Protein AF-A0A833E3A5-F1 (afdb_monomer)

Structure (mmCIF, N/CA/C/O backbone):
data_AF-A0A833E3A5-F1
#
_entry.id   AF-A0A833E3A5-F1
#
loop_
_atom_site.group_PDB
_atom_site.id
_atom_site.type_symbol
_atom_site.label_atom_id
_atom_site.label_alt_id
_atom_site.label_comp_id
_atom_site.label_asym_id
_atom_site.label_entity_id
_atom_site.label_seq_id
_atom_site.pdbx_PDB_ins_code
_atom_site.Cartn_x
_atom_site.Cartn_y
_atom_site.Cartn_z
_atom_site.occupancy
_atom_site.B_iso_or_equiv
_atom_site.auth_seq_id
_atom_site.auth_comp_id
_atom_site.auth_asym_id
_atom_site.auth_atom_id
_atom_site.pdbx_PDB_model_num
ATOM 1 N N . MET A 1 1 ? 31.223 6.417 -28.539 1.00 69.94 1 MET A N 1
ATOM 2 C CA . MET A 1 1 ? 31.361 5.631 -27.290 1.00 69.94 1 MET A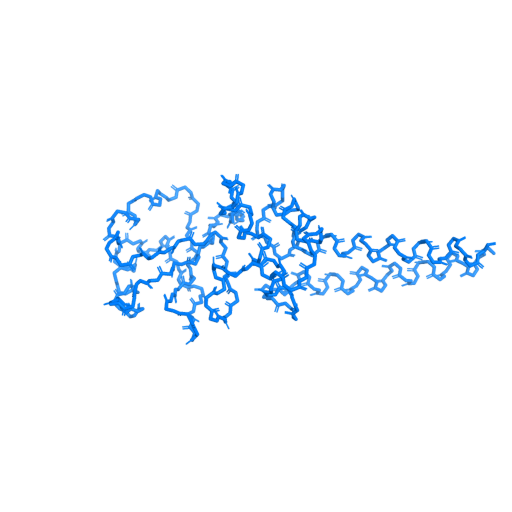 CA 1
ATOM 3 C C . MET A 1 1 ? 31.395 6.506 -26.028 1.00 69.94 1 MET A C 1
ATOM 5 O O . MET A 1 1 ? 30.521 6.339 -25.195 1.00 69.94 1 MET A O 1
ATOM 9 N N . ILE A 1 2 ? 32.306 7.483 -25.889 1.00 80.94 2 ILE A N 1
ATOM 10 C CA . ILE A 1 2 ? 32.413 8.327 -24.669 1.00 80.94 2 ILE A CA 1
ATOM 11 C C . ILE A 1 2 ? 31.145 9.159 -24.380 1.00 80.94 2 ILE A C 1
ATOM 13 O O . ILE A 1 2 ? 30.677 9.190 -23.246 1.00 80.94 2 ILE A O 1
ATOM 17 N N . ILE A 1 3 ? 30.547 9.778 -25.405 1.00 79.62 3 ILE A N 1
ATOM 18 C CA . ILE A 1 3 ? 29.312 10.579 -25.262 1.00 79.62 3 ILE A CA 1
ATOM 19 C C . ILE A 1 3 ? 28.141 9.722 -24.752 1.00 79.62 3 ILE A C 1
ATOM 21 O O . ILE A 1 3 ? 27.353 10.177 -23.931 1.00 79.62 3 ILE A O 1
ATOM 25 N N . VAL A 1 4 ? 28.076 8.457 -25.178 1.00 74.69 4 VAL A N 1
ATOM 26 C CA . V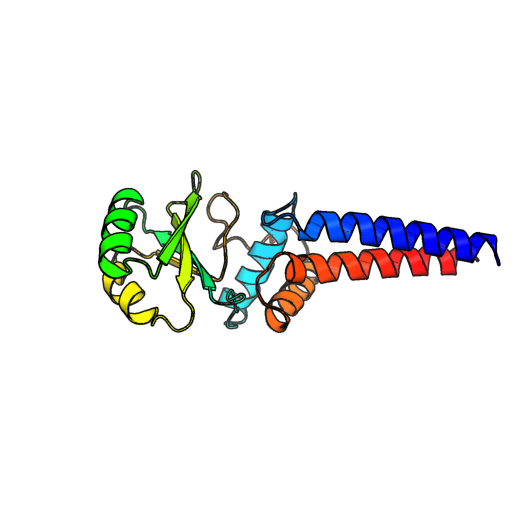AL A 1 4 ? 27.040 7.494 -24.768 1.00 74.69 4 VAL A CA 1
ATOM 27 C C . VAL A 1 4 ? 27.143 7.181 -23.285 1.00 74.69 4 VAL A C 1
ATOM 29 O O . VAL A 1 4 ? 26.154 7.208 -22.561 1.00 74.69 4 VAL A O 1
ATOM 32 N N . VAL A 1 5 ? 28.366 6.912 -22.827 1.00 78.25 5 VAL A N 1
ATOM 33 C CA . VAL A 1 5 ? 28.644 6.603 -21.424 1.00 78.25 5 VAL A CA 1
ATOM 34 C C . VAL A 1 5 ? 28.315 7.806 -20.541 1.00 78.25 5 VAL A C 1
ATOM 36 O O . VAL A 1 5 ? 27.671 7.645 -19.509 1.00 78.25 5 VAL A O 1
ATOM 39 N N . LEU A 1 6 ? 28.669 9.021 -20.969 1.00 82.00 6 LEU A N 1
ATOM 40 C CA . LEU A 1 6 ? 28.296 10.246 -20.257 1.00 82.00 6 LEU A CA 1
ATOM 41 C C . LEU A 1 6 ? 26.774 10.439 -20.195 1.00 82.00 6 LEU A C 1
ATOM 43 O O . LEU A 1 6 ? 26.248 10.731 -19.122 1.00 82.00 6 LEU A O 1
ATOM 47 N N . ALA A 1 7 ? 26.059 10.221 -21.301 1.00 80.06 7 ALA A N 1
ATOM 48 C CA . ALA A 1 7 ? 24.599 10.300 -21.328 1.00 80.06 7 ALA A CA 1
ATOM 49 C C . ALA A 1 7 ? 23.945 9.261 -20.395 1.00 80.06 7 ALA A C 1
ATOM 51 O O . ALA A 1 7 ? 23.034 9.609 -19.643 1.00 80.06 7 ALA A O 1
ATOM 52 N N . MET A 1 8 ? 24.457 8.023 -20.366 1.00 77.25 8 MET A N 1
ATOM 53 C CA . MET A 1 8 ? 24.004 6.974 -19.440 1.00 77.25 8 MET A CA 1
ATOM 54 C C . MET A 1 8 ? 24.188 7.379 -17.978 1.00 77.25 8 MET A C 1
ATOM 56 O O . MET A 1 8 ? 23.266 7.231 -17.179 1.00 77.25 8 MET A O 1
ATOM 60 N N . LEU A 1 9 ? 25.356 7.917 -17.623 1.00 80.94 9 LEU A N 1
ATOM 61 C CA . LEU A 1 9 ? 25.646 8.333 -16.251 1.00 80.94 9 LEU A CA 1
ATOM 62 C C . LEU A 1 9 ? 24.754 9.497 -15.804 1.00 80.94 9 LEU A C 1
ATOM 64 O O . LEU A 1 9 ? 24.267 9.499 -14.672 1.00 80.94 9 LEU A O 1
ATOM 68 N N . VAL A 1 10 ? 24.497 10.467 -16.686 1.00 85.38 10 VAL A N 1
ATOM 69 C CA . VAL A 1 10 ? 23.594 11.591 -16.394 1.00 85.38 10 VAL A CA 1
ATOM 70 C C . VAL A 1 10 ? 22.158 11.101 -16.207 1.00 85.38 10 VAL A C 1
ATOM 72 O O . VAL A 1 10 ? 21.509 11.478 -15.231 1.00 85.38 10 VAL A O 1
ATOM 75 N N . LEU A 1 11 ? 21.671 10.228 -17.091 1.00 83.19 11 LEU A N 1
ATOM 76 C CA . LEU A 1 11 ? 20.316 9.686 -17.010 1.00 83.19 11 LEU A CA 1
ATOM 77 C C . LEU A 1 11 ? 20.120 8.814 -15.764 1.00 83.19 11 LEU A C 1
ATOM 79 O O . LEU A 1 11 ? 19.150 9.003 -15.032 1.00 83.19 11 LEU A O 1
ATOM 83 N N . ALA A 1 12 ? 21.076 7.932 -15.460 1.00 80.06 12 ALA A N 1
ATOM 84 C CA . ALA A 1 12 ? 21.066 7.135 -14.236 1.00 80.06 12 ALA A CA 1
ATOM 85 C C . ALA A 1 12 ? 21.049 8.025 -12.984 1.00 80.06 12 ALA A C 1
ATOM 87 O O . ALA A 1 12 ? 20.283 7.769 -12.056 1.00 80.06 12 ALA A O 1
ATOM 88 N N . LYS A 1 13 ? 21.830 9.115 -12.976 1.00 84.81 13 LYS A N 1
ATOM 89 C CA . LYS A 1 13 ? 21.837 10.090 -11.878 1.00 84.81 13 LYS A CA 1
ATOM 90 C C . LYS A 1 13 ? 20.486 10.792 -11.719 1.00 84.81 13 LYS A C 1
ATOM 92 O O . LYS A 1 13 ? 20.043 10.968 -10.588 1.00 84.81 13 LYS A O 1
ATOM 97 N N . LEU A 1 14 ? 19.830 11.184 -12.812 1.00 85.69 14 LEU A N 1
ATOM 98 C CA . LEU A 1 14 ? 18.509 11.826 -12.769 1.00 85.69 14 LEU A CA 1
ATOM 99 C C . LEU A 1 14 ? 17.428 10.874 -12.247 1.00 85.69 14 LEU A C 1
ATOM 101 O O . LEU A 1 14 ? 16.646 11.264 -11.381 1.00 85.69 14 LEU A O 1
ATOM 105 N N . ILE A 1 15 ? 17.422 9.625 -12.724 1.00 84.06 15 ILE A N 1
ATOM 106 C CA . ILE A 1 15 ? 16.487 8.591 -12.261 1.00 84.06 15 ILE A CA 1
ATOM 107 C C . ILE A 1 15 ? 16.705 8.311 -10.772 1.00 84.06 15 ILE A C 1
ATOM 109 O O . ILE A 1 15 ? 15.752 8.342 -9.995 1.00 84.06 15 ILE A O 1
ATOM 113 N N . LEU A 1 16 ? 17.959 8.111 -10.355 1.00 81.62 16 LEU A N 1
ATOM 114 C CA . LEU A 1 16 ? 18.296 7.881 -8.952 1.00 81.62 16 LEU A CA 1
ATOM 115 C C . LEU A 1 16 ? 17.899 9.074 -8.076 1.00 81.62 16 LEU A C 1
ATOM 117 O O . LEU A 1 16 ? 17.321 8.881 -7.014 1.00 81.62 16 LEU A O 1
ATOM 121 N N . TYR A 1 17 ? 18.161 10.304 -8.520 1.00 86.56 17 TYR A N 1
ATOM 122 C CA . TYR A 1 17 ? 17.777 11.509 -7.786 1.00 86.56 17 TYR A CA 1
ATOM 123 C C . TYR A 1 17 ? 16.256 11.617 -7.608 1.00 86.56 17 TYR A C 1
ATOM 125 O O . TYR A 1 17 ? 15.780 11.842 -6.494 1.00 86.56 17 TYR A O 1
ATOM 133 N N . GLY A 1 18 ? 15.491 11.416 -8.686 1.00 83.88 18 GLY A N 1
ATOM 134 C CA . GLY A 1 18 ? 14.029 11.412 -8.632 1.00 83.88 18 GLY A CA 1
ATOM 135 C C . GLY A 1 18 ? 13.495 10.330 -7.695 1.00 83.88 18 GLY A C 1
ATOM 136 O O . GLY A 1 18 ? 12.600 10.594 -6.896 1.00 83.88 18 GLY A O 1
ATOM 137 N N . PHE A 1 19 ? 14.100 9.144 -7.729 1.00 82.38 19 PHE A N 1
ATOM 138 C CA . PHE A 1 19 ? 13.729 8.031 -6.864 1.00 82.38 19 PHE A CA 1
ATOM 139 C C . PHE A 1 19 ? 14.041 8.286 -5.391 1.00 82.38 19 PHE A C 1
ATOM 141 O O . PHE A 1 19 ? 13.169 8.098 -4.549 1.00 82.38 19 PHE A O 1
ATOM 148 N N . LEU A 1 20 ? 15.244 8.771 -5.072 1.00 85.00 20 LEU A N 1
ATOM 149 C CA . LEU A 1 20 ? 15.616 9.126 -3.701 1.00 85.00 20 LEU A CA 1
ATOM 150 C C . LEU A 1 20 ? 14.660 10.175 -3.132 1.00 85.00 20 LEU A C 1
ATOM 152 O O . LEU A 1 20 ? 14.218 10.046 -1.996 1.00 85.00 20 LEU A O 1
ATOM 156 N N . LYS A 1 21 ? 14.268 11.165 -3.942 1.00 85.31 21 LYS A N 1
ATOM 157 C CA . LYS A 1 21 ? 13.254 12.146 -3.549 1.00 85.31 21 LYS A CA 1
ATOM 158 C C . LYS A 1 21 ? 11.881 11.503 -3.350 1.00 85.31 21 LYS A C 1
ATOM 160 O O . LYS A 1 21 ? 11.204 11.815 -2.376 1.00 85.31 21 LYS A O 1
ATOM 165 N N . ALA A 1 22 ? 11.474 10.597 -4.237 1.00 81.62 22 ALA A N 1
ATOM 166 C CA . ALA A 1 22 ? 10.197 9.907 -4.117 1.00 81.62 22 ALA A CA 1
ATOM 167 C C . ALA A 1 22 ? 10.138 9.057 -2.843 1.00 81.62 22 ALA A C 1
ATOM 169 O O . ALA A 1 22 ? 9.151 9.140 -2.131 1.00 81.62 22 ALA A O 1
ATOM 170 N N . ILE A 1 23 ? 11.182 8.297 -2.492 1.00 81.62 23 ILE A N 1
ATOM 171 C CA . ILE A 1 23 ? 11.190 7.449 -1.283 1.00 81.62 23 ILE A CA 1
ATOM 172 C C . ILE A 1 23 ? 10.977 8.258 -0.001 1.00 81.62 23 ILE A C 1
ATOM 174 O O . ILE A 1 23 ? 10.339 7.756 0.912 1.00 81.62 23 ILE A O 1
ATOM 178 N N . THR A 1 24 ? 11.460 9.502 0.064 1.00 83.38 24 THR A N 1
ATOM 179 C CA . THR A 1 24 ? 11.264 10.357 1.252 1.00 83.38 24 THR A CA 1
ATOM 180 C C . THR A 1 24 ? 9.818 10.815 1.464 1.00 83.38 24 THR A C 1
ATOM 182 O O . THR A 1 24 ? 9.521 11.449 2.472 1.00 83.38 24 THR A O 1
ATOM 185 N N . ILE A 1 25 ? 8.922 10.534 0.515 1.00 84.12 25 ILE A N 1
ATOM 186 C CA . ILE A 1 25 ? 7.508 10.887 0.597 1.00 84.12 25 ILE A CA 1
ATOM 187 C C . ILE A 1 25 ? 6.729 9.668 1.095 1.00 84.12 25 ILE A C 1
ATOM 189 O O . ILE A 1 25 ? 6.460 8.734 0.330 1.00 84.12 25 ILE A O 1
ATOM 193 N N . ASP A 1 26 ? 6.318 9.733 2.360 1.00 80.19 26 ASP A N 1
ATOM 194 C CA . ASP A 1 26 ? 5.474 8.741 3.043 1.00 80.19 26 ASP A CA 1
ATOM 195 C C . ASP A 1 26 ? 3.972 8.933 2.744 1.00 80.19 26 ASP A C 1
ATOM 197 O O . ASP A 1 26 ? 3.109 8.775 3.607 1.00 80.19 26 ASP A O 1
ATOM 201 N N . ASP A 1 27 ? 3.649 9.297 1.504 1.00 85.69 27 ASP A N 1
ATOM 202 C CA . ASP A 1 27 ? 2.279 9.406 1.001 1.00 85.69 27 ASP A CA 1
ATOM 203 C C . ASP A 1 27 ? 2.215 8.947 -0.461 1.00 85.69 27 ASP A C 1
ATOM 205 O O . ASP A 1 27 ? 3.242 8.749 -1.118 1.00 85.69 27 ASP A O 1
ATOM 209 N N . TYR A 1 28 ? 1.000 8.763 -0.965 1.00 89.12 28 TYR A N 1
ATOM 210 C CA . TYR A 1 28 ? 0.738 8.361 -2.340 1.00 89.12 28 TYR A CA 1
ATOM 211 C C . TYR A 1 28 ? 0.973 9.518 -3.313 1.00 89.12 28 TYR A C 1
ATOM 213 O O . TYR A 1 28 ? 0.481 10.628 -3.112 1.00 89.12 28 TYR A O 1
ATOM 221 N N . ILE A 1 29 ? 1.670 9.242 -4.414 1.00 88.75 29 ILE A N 1
ATOM 222 C CA . ILE A 1 29 ? 1.932 10.212 -5.479 1.00 88.75 29 ILE A CA 1
ATOM 223 C C . ILE A 1 29 ? 1.114 9.838 -6.717 1.00 88.75 29 ILE A C 1
ATOM 225 O O . ILE A 1 29 ? 1.317 8.779 -7.307 1.00 88.75 29 ILE A O 1
ATOM 229 N N . SER A 1 30 ? 0.229 10.737 -7.161 1.00 87.81 30 SER A N 1
ATOM 230 C CA . SER A 1 30 ? -0.565 10.550 -8.387 1.00 87.81 30 SER A CA 1
ATOM 231 C C . SER A 1 30 ? -1.330 9.209 -8.373 1.00 87.81 30 SER A C 1
ATOM 233 O O . SER A 1 30 ? -1.995 8.883 -7.388 1.00 87.81 30 SER A O 1
ATOM 235 N N . ASP A 1 31 ? -1.206 8.402 -9.427 1.00 89.00 31 ASP A N 1
ATOM 236 C CA . ASP A 1 31 ? -1.887 7.116 -9.600 1.00 89.00 31 ASP A CA 1
ATOM 237 C C . ASP A 1 31 ? -1.409 5.995 -8.665 1.00 89.00 31 ASP A C 1
ATOM 239 O O . ASP A 1 31 ? -2.005 4.912 -8.647 1.00 89.00 31 ASP A O 1
ATOM 243 N N . GLU A 1 32 ? -0.384 6.227 -7.836 1.00 93.12 32 GLU A N 1
ATOM 244 C CA . GLU A 1 32 ? 0.004 5.273 -6.790 1.00 93.12 32 GLU A CA 1
ATOM 245 C C . GLU A 1 32 ? -1.186 4.937 -5.884 1.00 93.12 32 GLU A C 1
ATOM 247 O O . GLU A 1 32 ? -1.358 3.778 -5.503 1.00 93.12 32 GLU A O 1
ATOM 252 N N . CYS A 1 33 ? -2.050 5.919 -5.592 1.00 93.38 33 CYS A N 1
ATOM 253 C CA . CYS A 1 33 ? -3.230 5.717 -4.750 1.00 93.38 33 CYS A CA 1
ATOM 254 C C . CYS A 1 33 ? -4.205 4.669 -5.310 1.00 93.38 33 CYS A C 1
ATOM 256 O O . CYS A 1 33 ? -4.911 4.025 -4.536 1.00 93.38 33 CYS A O 1
ATOM 258 N N . TRP A 1 34 ? -4.202 4.440 -6.624 1.00 95.19 34 TRP A N 1
ATOM 259 C CA . TRP A 1 34 ? -5.075 3.484 -7.305 1.00 95.19 34 TRP A CA 1
ATOM 260 C C . TRP A 1 34 ? -4.372 2.157 -7.586 1.00 95.19 34 TRP A C 1
ATOM 262 O O . TRP A 1 34 ? -4.947 1.088 -7.381 1.00 95.19 34 TRP A O 1
ATOM 272 N N . TYR A 1 35 ? -3.124 2.202 -8.058 1.00 96.62 35 TYR A N 1
ATOM 273 C CA . TYR A 1 35 ? -2.383 0.996 -8.434 1.00 96.62 35 TYR A CA 1
ATOM 274 C C . TYR A 1 35 ? -1.912 0.202 -7.219 1.00 96.62 35 TYR A C 1
ATOM 276 O O . TYR A 1 35 ? -2.055 -1.020 -7.202 1.00 96.62 35 TYR A O 1
ATOM 284 N N . VAL A 1 36 ? -1.387 0.863 -6.186 1.00 96.31 36 VAL A N 1
ATOM 285 C CA . VAL A 1 36 ? -0.876 0.188 -4.981 1.00 96.31 36 VAL A CA 1
ATOM 286 C C . VAL A 1 36 ? -2.017 -0.443 -4.191 1.00 96.31 36 VAL A C 1
ATOM 288 O O . VAL A 1 36 ? -1.933 -1.604 -3.779 1.00 96.31 36 VAL A O 1
ATOM 291 N N . THR A 1 37 ? -3.109 0.300 -4.013 1.00 96.25 37 THR A N 1
ATOM 292 C CA . THR A 1 37 ? -4.288 -0.177 -3.284 1.00 96.25 37 THR A CA 1
ATOM 293 C C . THR A 1 37 ? -4.942 -1.343 -4.006 1.00 96.25 37 THR A C 1
ATOM 295 O O . THR A 1 37 ? -5.151 -2.387 -3.392 1.00 96.25 37 THR A O 1
ATOM 298 N N . SER A 1 38 ? -5.145 -1.234 -5.323 1.00 97.31 38 SER A N 1
ATOM 299 C CA . SER A 1 38 ? -5.642 -2.341 -6.142 1.00 97.31 38 SER A CA 1
ATOM 300 C C . SER A 1 38 ? -4.731 -3.570 -6.059 1.00 97.31 38 SER A C 1
ATOM 302 O O . SER A 1 38 ? -5.214 -4.673 -5.811 1.00 97.31 38 SER A O 1
ATOM 304 N N . SER A 1 39 ? -3.410 -3.396 -6.170 1.00 97.81 39 SER A N 1
ATOM 305 C CA . SER A 1 39 ? -2.448 -4.505 -6.062 1.00 97.81 39 SER A CA 1
ATOM 306 C C . SER A 1 39 ? -2.567 -5.224 -4.716 1.00 97.81 39 SER A C 1
ATOM 308 O O . SER A 1 39 ? -2.635 -6.451 -4.657 1.00 97.81 39 SER A O 1
ATOM 310 N N . THR A 1 40 ? -2.676 -4.462 -3.627 1.00 97.12 40 THR A N 1
ATOM 311 C CA . THR A 1 40 ? -2.842 -5.010 -2.275 1.00 97.12 40 THR A CA 1
ATOM 312 C C . THR A 1 40 ? -4.210 -5.676 -2.085 1.00 97.12 40 THR A C 1
ATOM 314 O O . THR A 1 40 ? -4.323 -6.690 -1.390 1.00 97.12 40 THR A O 1
ATOM 317 N N . ASN A 1 41 ? -5.259 -5.130 -2.703 1.00 97.25 41 ASN A N 1
ATOM 318 C CA . ASN A 1 41 ? -6.602 -5.702 -2.684 1.00 97.25 41 ASN A CA 1
ATOM 319 C C . ASN A 1 41 ? -6.647 -7.025 -3.454 1.00 97.25 41 ASN A C 1
ATOM 321 O O . ASN A 1 41 ? -7.230 -7.989 -2.966 1.00 97.25 41 ASN A O 1
ATOM 325 N N . ILE A 1 42 ? -5.974 -7.121 -4.601 1.00 97.75 42 ILE A N 1
ATOM 326 C CA . ILE A 1 42 ? -5.816 -8.378 -5.340 1.00 97.75 42 ILE A CA 1
ATOM 327 C C . ILE A 1 42 ? -5.136 -9.428 -4.454 1.00 97.75 42 ILE A C 1
ATOM 329 O O . ILE A 1 42 ? -5.676 -10.520 -4.282 1.00 97.75 42 ILE A O 1
ATOM 333 N N . LEU A 1 43 ? -4.002 -9.092 -3.829 1.00 97.62 43 LEU A N 1
ATOM 334 C CA . LEU A 1 43 ? -3.290 -10.018 -2.941 1.00 97.62 43 LEU A CA 1
ATOM 335 C C . LEU A 1 43 ? -4.189 -10.557 -1.825 1.00 97.62 43 LEU A C 1
ATOM 337 O O . LEU A 1 43 ? -4.268 -11.766 -1.634 1.00 97.62 43 LEU A O 1
ATOM 341 N N . ARG A 1 44 ? -4.901 -9.682 -1.110 1.00 96.25 44 ARG A N 1
ATOM 342 C CA . ARG A 1 44 ? -5.687 -10.092 0.064 1.00 96.25 44 ARG A CA 1
ATOM 343 C C . ARG A 1 44 ? -7.030 -10.755 -0.285 1.00 96.25 44 ARG A C 1
ATOM 345 O O . ARG A 1 44 ? -7.455 -11.668 0.413 1.00 96.25 44 ARG A O 1
ATOM 352 N N . ARG A 1 45 ? -7.747 -10.254 -1.304 1.00 95.94 45 ARG A N 1
ATOM 353 C CA . ARG A 1 45 ? -9.151 -10.625 -1.583 1.00 95.94 45 ARG A CA 1
ATOM 354 C C . ARG A 1 45 ? -9.237 -11.720 -2.636 1.00 95.94 45 ARG A C 1
ATOM 356 O O . ARG A 1 45 ? -10.172 -12.504 -2.577 1.00 95.94 45 ARG A O 1
ATOM 363 N N . VAL A 1 46 ? -8.288 -11.765 -3.574 1.00 96.38 46 VAL A N 1
ATOM 364 C CA . VAL A 1 46 ? -8.257 -12.772 -4.646 1.00 96.38 46 VAL A CA 1
ATOM 365 C C . VAL A 1 46 ? -7.292 -13.897 -4.296 1.00 96.38 46 VAL A C 1
ATOM 367 O O . VAL A 1 46 ? -7.668 -15.060 -4.347 1.00 96.38 46 VAL A O 1
ATOM 370 N N . PHE A 1 47 ? -6.056 -13.562 -3.915 1.00 96.94 47 PHE A N 1
ATOM 371 C CA . PHE A 1 47 ? -5.037 -14.573 -3.606 1.00 96.94 47 PHE A CA 1
ATOM 372 C C . PHE A 1 47 ? -5.001 -14.994 -2.135 1.00 96.94 47 PHE A C 1
ATOM 374 O O . PHE A 1 47 ? -4.258 -15.910 -1.795 1.00 96.94 47 PHE A O 1
ATOM 381 N N . HIS A 1 48 ? -5.776 -14.338 -1.265 1.00 96.12 48 HIS A N 1
ATOM 382 C CA . HIS A 1 48 ? -5.781 -14.581 0.183 1.00 96.12 48 HIS A CA 1
ATOM 383 C C . HIS A 1 48 ? -4.378 -14.556 0.817 1.00 96.12 48 HIS A C 1
ATOM 385 O O . HIS A 1 48 ? -4.114 -15.219 1.818 1.00 96.12 48 HIS A O 1
ATOM 391 N N . ALA A 1 49 ? -3.466 -13.780 0.227 1.00 95.56 49 ALA A N 1
ATOM 392 C CA . ALA A 1 49 ? -2.096 -13.649 0.683 1.00 95.56 49 ALA A CA 1
ATOM 393 C C . ALA A 1 49 ? -2.015 -12.699 1.883 1.00 95.56 49 ALA A C 1
ATOM 395 O O . ALA A 1 49 ? -2.646 -11.637 1.909 1.00 95.56 49 ALA A O 1
ATOM 396 N N . HIS A 1 50 ? -1.189 -13.061 2.864 1.00 92.94 50 HIS A N 1
ATOM 397 C CA . HIS A 1 50 ? -0.891 -12.196 3.996 1.00 92.94 50 HIS A CA 1
ATOM 398 C C . HIS A 1 50 ? 0.064 -11.077 3.565 1.00 92.94 50 HIS A C 1
ATOM 400 O O . HIS A 1 50 ? 1.212 -11.328 3.200 1.00 92.94 50 HIS A O 1
ATOM 406 N N . VAL A 1 51 ? -0.397 -9.831 3.644 1.00 93.50 51 VAL A N 1
ATOM 407 C CA . VAL A 1 51 ? 0.413 -8.655 3.316 1.00 93.50 51 VAL A CA 1
ATOM 408 C C . VAL A 1 51 ? 1.023 -8.088 4.594 1.00 93.50 51 VAL A C 1
ATOM 410 O O . VAL A 1 51 ? 0.305 -7.603 5.465 1.00 93.50 51 VAL A O 1
ATOM 413 N N . CYS A 1 52 ? 2.352 -8.115 4.693 1.00 90.38 52 CYS A N 1
ATOM 414 C CA . CYS A 1 52 ? 3.063 -7.482 5.799 1.00 90.38 52 CYS A CA 1
ATOM 415 C C . CYS A 1 52 ? 3.052 -5.955 5.639 1.00 90.38 52 CYS A C 1
ATOM 417 O O . CYS A 1 52 ? 3.470 -5.439 4.606 1.00 90.38 52 CYS A O 1
ATOM 419 N N . SER A 1 53 ? 2.616 -5.232 6.667 1.00 91.62 53 SER A N 1
ATOM 420 C CA . SER A 1 53 ? 2.679 -3.765 6.761 1.00 91.62 53 SER A CA 1
ATOM 421 C C . SER A 1 53 ? 3.432 -3.313 8.015 1.00 91.62 53 SER A C 1
ATOM 423 O O . SER A 1 53 ? 3.122 -2.270 8.593 1.00 91.62 53 SER A O 1
ATOM 425 N N . CYS A 1 54 ? 4.384 -4.132 8.468 1.00 90.50 54 CYS A N 1
ATOM 426 C CA . CYS A 1 54 ? 5.210 -3.856 9.634 1.00 90.50 54 CYS A CA 1
ATOM 427 C C . CYS A 1 54 ? 6.604 -3.403 9.208 1.00 90.50 54 CYS A C 1
ATOM 429 O O . CYS A 1 54 ? 7.275 -4.098 8.447 1.00 90.50 54 CYS A O 1
ATOM 431 N N . PHE A 1 55 ? 7.029 -2.257 9.731 1.00 85.00 55 PHE A N 1
ATOM 432 C CA . PHE A 1 55 ? 8.329 -1.655 9.476 1.00 85.00 55 PHE A CA 1
ATOM 433 C C . PHE A 1 55 ? 8.945 -1.217 10.796 1.00 85.00 55 PHE A C 1
ATOM 435 O O . PHE A 1 55 ? 8.276 -0.624 11.646 1.00 85.00 55 PHE A O 1
ATOM 442 N N . GLU A 1 56 ? 10.227 -1.540 10.957 1.00 85.12 56 GLU A N 1
ATOM 443 C CA . GLU A 1 56 ? 10.968 -1.336 12.200 1.00 85.12 56 GLU A CA 1
ATOM 444 C C . GLU A 1 56 ? 10.248 -1.980 13.397 1.00 85.12 56 GLU A C 1
ATOM 446 O O . GLU A 1 56 ? 10.191 -3.201 13.481 1.00 85.12 56 GLU A O 1
ATOM 451 N N . ASN A 1 57 ? 9.677 -1.170 14.294 1.00 89.12 57 ASN A N 1
ATOM 452 C CA . ASN A 1 57 ? 8.992 -1.608 15.511 1.00 89.12 57 ASN A CA 1
ATOM 453 C C . ASN A 1 57 ? 7.467 -1.416 15.455 1.00 89.12 57 ASN A C 1
ATOM 455 O O . ASN A 1 57 ? 6.793 -1.584 16.476 1.00 89.12 57 ASN A O 1
ATOM 459 N N . TYR A 1 58 ? 6.908 -1.035 14.301 1.00 90.50 58 TYR A N 1
ATOM 460 C CA . TYR A 1 58 ? 5.491 -0.698 14.164 1.00 90.50 58 TYR A CA 1
ATOM 461 C C . TYR A 1 58 ? 4.824 -1.429 13.004 1.00 90.50 58 TYR A C 1
ATOM 463 O O . TYR A 1 58 ? 5.408 -1.624 11.946 1.00 90.50 58 TYR A O 1
ATOM 471 N N . CYS A 1 59 ? 3.555 -1.771 13.187 1.00 91.44 59 CYS A N 1
ATOM 472 C CA . CYS A 1 59 ? 2.664 -2.259 12.148 1.00 91.44 59 CYS A CA 1
ATOM 473 C C . CYS A 1 59 ? 1.586 -1.222 11.857 1.00 91.44 59 CYS A C 1
ATOM 475 O O . CYS A 1 59 ? 0.974 -0.668 12.774 1.00 91.44 59 CYS A O 1
ATOM 477 N N . TYR A 1 60 ? 1.349 -0.977 10.575 1.00 92.25 60 TYR A N 1
ATOM 478 C CA . TYR A 1 60 ? 0.399 0.021 10.108 1.00 92.25 60 TYR A CA 1
ATOM 479 C C . TYR A 1 60 ? -0.873 -0.658 9.628 1.00 92.25 60 TYR A C 1
ATOM 481 O O . TYR A 1 60 ? -0.815 -1.595 8.829 1.00 92.25 60 TYR A O 1
ATOM 489 N N . TYR A 1 61 ? -2.021 -0.160 10.074 1.00 92.25 61 TYR A N 1
ATOM 490 C CA . TYR A 1 61 ? -3.327 -0.666 9.670 1.00 92.25 61 TYR A CA 1
ATOM 491 C C . TYR A 1 61 ? -4.299 0.480 9.438 1.00 92.25 61 TYR A C 1
ATOM 493 O O . TYR A 1 61 ? -4.314 1.448 10.195 1.00 92.25 61 TYR A O 1
ATOM 501 N N . THR A 1 62 ? -5.160 0.336 8.437 1.00 93.88 62 THR A N 1
ATOM 502 C CA . THR A 1 62 ? -6.352 1.169 8.291 1.00 93.88 62 THR A CA 1
ATOM 503 C C . THR A 1 62 ? -7.565 0.366 8.731 1.00 93.88 62 THR A C 1
ATOM 505 O O . THR A 1 62 ? -7.890 -0.659 8.135 1.00 93.88 62 THR A O 1
ATOM 508 N N . ILE A 1 63 ? -8.217 0.825 9.794 1.00 92.44 63 ILE A N 1
ATOM 509 C CA . ILE A 1 63 ? -9.436 0.230 10.333 1.00 92.44 63 ILE A CA 1
ATOM 510 C C . ILE A 1 63 ? -10.615 0.941 9.679 1.00 92.44 63 ILE A C 1
ATOM 512 O O . ILE A 1 63 ? -10.801 2.142 9.883 1.00 92.44 63 ILE A O 1
ATOM 516 N N . ILE A 1 64 ? -11.402 0.204 8.899 1.00 93.75 64 ILE A N 1
ATOM 517 C CA . ILE A 1 64 ? -12.639 0.693 8.291 1.00 93.75 64 ILE A CA 1
ATOM 518 C C . ILE A 1 64 ? -13.810 0.299 9.188 1.00 93.75 64 ILE A C 1
ATOM 520 O O . ILE A 1 64 ? -13.912 -0.846 9.632 1.00 93.75 64 ILE A O 1
ATOM 524 N N . LEU A 1 65 ? -14.695 1.252 9.457 1.00 93.06 65 LEU A N 1
ATOM 525 C CA . LEU A 1 65 ? -15.835 1.105 10.350 1.00 93.06 65 LEU A CA 1
ATOM 526 C C . LEU A 1 65 ? -17.141 0.936 9.567 1.00 93.06 65 LEU A C 1
ATOM 528 O O . LEU A 1 65 ? -17.329 1.507 8.490 1.00 93.06 65 LEU A O 1
ATOM 532 N N . HIS A 1 66 ? -18.083 0.195 10.144 1.00 91.56 66 HIS A N 1
ATOM 533 C CA . HIS A 1 66 ? -19.465 0.181 9.673 1.00 91.56 66 HIS A CA 1
ATOM 534 C C . HIS A 1 66 ? -20.104 1.572 9.808 1.00 91.56 66 HIS A C 1
ATOM 536 O O . HIS A 1 66 ? -19.751 2.349 10.692 1.00 91.56 66 HIS A O 1
ATOM 542 N N . GLN A 1 67 ? -21.076 1.889 8.945 1.00 86.12 67 GLN A N 1
ATOM 543 C CA . GLN A 1 67 ? -21.736 3.207 8.899 1.00 86.12 67 GLN A CA 1
ATOM 544 C C . GLN A 1 67 ? -22.446 3.598 10.207 1.00 86.12 67 GLN A C 1
ATOM 546 O O . GLN A 1 67 ? -22.635 4.778 10.481 1.00 86.12 67 GLN A O 1
ATOM 551 N N . ASN A 1 68 ? -22.832 2.615 11.021 1.00 87.62 68 ASN A N 1
ATOM 552 C CA . ASN A 1 68 ? -23.453 2.820 12.330 1.00 87.62 68 ASN A CA 1
ATOM 553 C C . ASN A 1 68 ? -22.445 3.179 13.439 1.00 87.62 68 ASN A C 1
ATOM 555 O O . ASN A 1 68 ? -22.864 3.521 14.544 1.00 87.62 68 ASN A O 1
ATOM 559 N N . CYS A 1 69 ? -21.138 3.105 13.172 1.00 89.44 69 CYS A N 1
ATOM 560 C CA . CYS A 1 69 ? -20.087 3.438 14.124 1.00 89.44 69 CYS A CA 1
ATOM 561 C C . CYS A 1 69 ? -19.347 4.704 13.692 1.00 89.44 69 CYS A C 1
ATOM 563 O O . CYS A 1 69 ? -19.022 4.894 12.521 1.00 89.44 69 CYS A O 1
ATOM 565 N N . THR A 1 70 ? -19.061 5.576 14.659 1.00 88.94 70 THR A N 1
ATOM 566 C CA . THR A 1 70 ? -18.382 6.849 14.413 1.00 88.94 70 THR A CA 1
ATOM 567 C C . THR A 1 70 ? -16.900 6.757 14.747 1.00 88.94 70 THR A C 1
ATOM 569 O O . THR A 1 70 ? -16.494 6.140 15.737 1.00 88.94 70 THR A O 1
ATOM 572 N N . VAL A 1 71 ? -16.082 7.446 13.950 1.00 87.75 71 VAL A N 1
ATOM 573 C CA . VAL A 1 71 ? -14.637 7.569 14.176 1.00 87.75 71 VAL A CA 1
ATOM 574 C C . VAL A 1 71 ? -14.332 8.098 15.583 1.00 87.75 71 VAL A C 1
ATOM 576 O O . VAL A 1 71 ? -13.476 7.546 16.267 1.00 87.75 71 VAL A O 1
ATOM 579 N N . ASN A 1 72 ? -15.066 9.102 16.071 1.00 88.06 72 ASN A N 1
ATOM 580 C CA . ASN A 1 72 ? -14.830 9.673 17.402 1.00 88.06 72 ASN A CA 1
ATOM 581 C C . ASN A 1 72 ? -15.033 8.653 18.531 1.00 88.06 72 ASN A C 1
ATOM 583 O O . ASN A 1 72 ? -14.191 8.563 19.422 1.00 88.06 72 ASN A O 1
ATOM 587 N N . ALA A 1 73 ? -16.091 7.837 18.465 1.00 84.75 73 ALA A N 1
ATOM 588 C CA . ALA A 1 73 ? -16.315 6.779 19.447 1.00 84.75 73 ALA A CA 1
ATOM 589 C C . ALA A 1 73 ? -15.211 5.710 19.397 1.00 84.75 73 ALA A C 1
ATOM 591 O O . ALA A 1 73 ? -14.791 5.205 20.440 1.00 84.75 73 ALA A O 1
ATOM 592 N N . MET A 1 74 ? -14.714 5.390 18.196 1.00 85.38 74 MET A N 1
ATOM 593 C CA . MET A 1 74 ? -13.596 4.463 18.019 1.00 85.38 74 MET A CA 1
ATOM 594 C C . MET A 1 74 ? -12.311 5.007 18.648 1.00 85.38 74 MET A C 1
ATOM 596 O O . MET A 1 74 ? -11.633 4.273 19.358 1.00 85.38 74 MET A O 1
ATOM 600 N N . LYS A 1 75 ? -11.986 6.289 18.443 1.00 86.00 75 LYS A N 1
ATOM 601 C CA . LYS A 1 75 ? -10.766 6.905 18.990 1.00 86.00 75 LYS A CA 1
ATOM 602 C C . LYS A 1 75 ? -10.702 6.824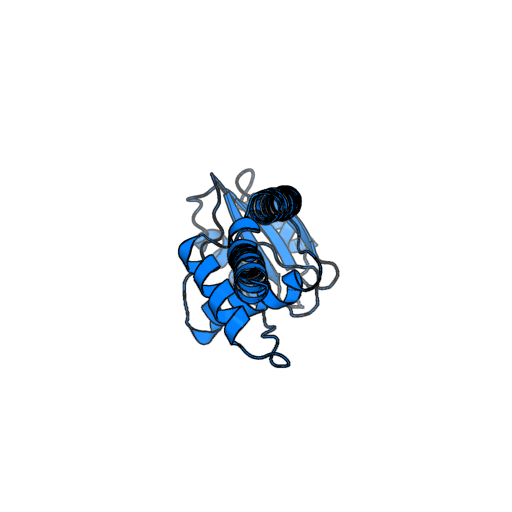 20.507 1.00 86.00 75 LYS A C 1
ATOM 604 O O . LYS A 1 75 ? -9.694 6.371 21.040 1.00 86.00 75 LYS A O 1
ATOM 609 N N . THR A 1 76 ? -11.769 7.240 21.192 1.00 83.06 76 THR A N 1
ATOM 610 C CA . THR A 1 76 ? -11.814 7.240 22.662 1.00 83.06 76 THR A CA 1
ATOM 611 C C . THR A 1 76 ? -11.560 5.839 23.210 1.00 83.06 76 THR A C 1
ATOM 613 O O . THR A 1 76 ? -10.716 5.660 24.084 1.00 83.06 76 THR A O 1
ATOM 616 N N . LYS A 1 77 ? -12.212 4.832 22.622 1.00 81.12 77 LYS A N 1
ATOM 617 C CA . LYS A 1 77 ? -12.037 3.431 23.012 1.00 81.12 77 LYS A CA 1
ATOM 618 C C . LYS A 1 77 ? -10.666 2.870 22.632 1.00 81.12 77 LYS A C 1
ATOM 620 O O . LYS A 1 77 ? -10.117 2.050 23.354 1.00 81.12 77 LYS A O 1
ATOM 625 N N . LEU A 1 78 ? -10.098 3.279 21.498 1.00 81.75 78 LEU A N 1
ATOM 626 C CA . LEU A 1 78 ? -8.782 2.812 21.061 1.00 81.75 78 LEU A CA 1
ATOM 627 C C . LEU A 1 78 ? -7.681 3.299 22.012 1.00 81.75 78 LEU A C 1
ATOM 629 O O . LEU A 1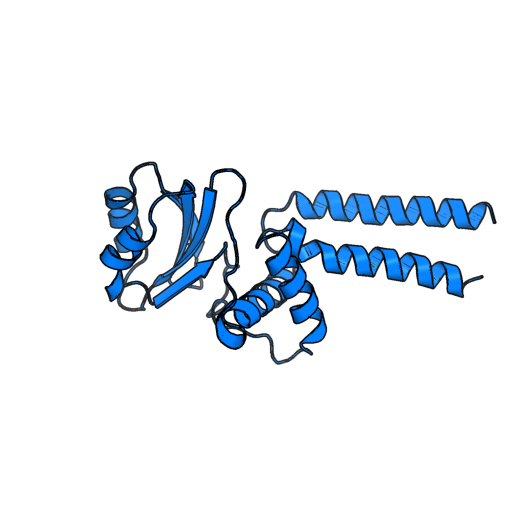 78 ? -6.799 2.520 22.366 1.00 81.75 78 LEU A O 1
ATOM 633 N N . VAL A 1 79 ? -7.770 4.552 22.469 1.00 79.00 79 VAL A N 1
ATOM 634 C CA . VAL A 1 79 ? -6.867 5.110 23.488 1.00 79.00 79 VAL A CA 1
ATOM 635 C C . VAL A 1 79 ? -7.006 4.359 24.814 1.00 79.00 79 VAL A C 1
ATOM 637 O O . VAL A 1 79 ? -5.999 4.056 25.446 1.00 79.00 79 VAL A O 1
ATOM 640 N N . GLU A 1 80 ? -8.225 3.996 25.210 1.00 78.62 80 GLU A N 1
ATOM 641 C CA . GLU A 1 80 ? -8.472 3.203 26.420 1.00 78.62 80 GLU A CA 1
ATOM 642 C C . GLU A 1 80 ? -7.852 1.796 26.325 1.00 78.62 80 GLU A C 1
ATOM 644 O O . GLU A 1 80 ? -7.089 1.385 27.197 1.00 78.62 80 GLU A O 1
ATOM 649 N N . VAL A 1 81 ? -8.125 1.074 25.235 1.00 78.00 81 VAL A N 1
ATOM 650 C CA . VAL A 1 81 ? -7.750 -0.341 25.075 1.00 78.00 81 VAL A CA 1
ATOM 651 C C . VAL A 1 81 ? -6.264 -0.529 24.771 1.00 78.00 81 VAL A C 1
ATOM 653 O O . VAL A 1 81 ? -5.641 -1.462 25.278 1.00 78.00 81 VAL A O 1
ATOM 656 N N . LEU A 1 82 ? -5.688 0.322 23.919 1.00 77.56 82 LEU A N 1
ATOM 657 C CA . LEU A 1 82 ? -4.308 0.170 23.451 1.00 77.56 82 LEU A CA 1
ATOM 658 C C . LEU A 1 82 ? -3.332 1.139 24.125 1.00 77.56 82 LEU A C 1
ATOM 660 O O . LEU A 1 82 ? -2.122 0.945 23.988 1.00 77.56 82 LEU A O 1
ATOM 664 N N . SER A 1 83 ? -3.817 2.112 24.906 1.00 75.50 83 SER A N 1
ATOM 665 C CA . SER A 1 83 ? -2.984 3.052 25.670 1.00 75.50 83 SER A CA 1
ATOM 666 C C . SER A 1 83 ? -1.837 3.615 24.807 1.00 75.50 83 SER A C 1
ATOM 668 O O . SER A 1 83 ? -2.066 4.085 23.697 1.00 75.50 83 SER A O 1
ATOM 670 N N . ALA A 1 84 ? -0.583 3.523 25.270 1.00 76.00 84 ALA A N 1
ATOM 671 C CA . ALA A 1 84 ? 0.603 3.997 24.552 1.00 76.00 84 ALA A CA 1
ATOM 672 C C . ALA A 1 84 ? 1.090 3.072 23.411 1.00 76.00 84 ALA A C 1
ATOM 674 O O . ALA A 1 84 ? 2.090 3.379 22.764 1.00 76.00 84 ALA A O 1
ATOM 675 N N . LYS A 1 85 ? 0.435 1.927 23.165 1.00 83.62 85 LYS A N 1
ATOM 676 C CA . LYS A 1 85 ? 0.867 0.935 22.158 1.00 83.62 85 LYS A CA 1
ATOM 677 C C . LYS A 1 85 ? 0.296 1.185 20.766 1.00 83.62 85 LYS A C 1
ATOM 679 O O . LYS A 1 85 ? 0.758 0.558 19.813 1.00 83.62 85 LYS A O 1
ATOM 684 N N . ALA A 1 86 ? -0.692 2.068 20.637 1.00 84.50 86 ALA A N 1
ATOM 685 C CA . ALA A 1 86 ? -1.250 2.458 19.352 1.00 84.50 86 ALA A CA 1
ATOM 686 C C . ALA A 1 86 ? -1.375 3.972 19.243 1.00 84.50 86 ALA A C 1
ATOM 688 O O . ALA A 1 86 ? -1.763 4.653 20.187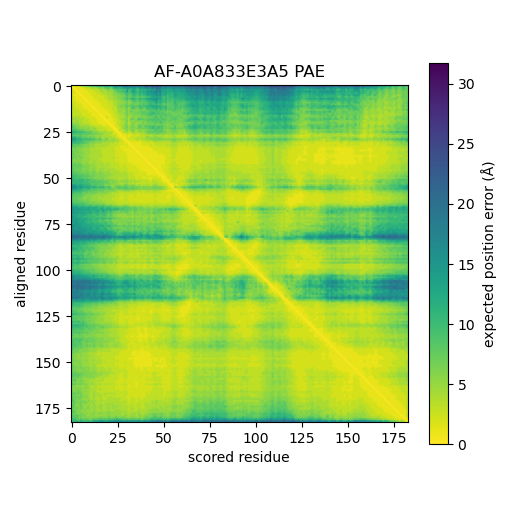 1.00 84.50 86 ALA A O 1
ATOM 689 N N . VAL A 1 87 ? -1.061 4.492 18.063 1.00 88.69 87 VAL A N 1
ATOM 690 C CA . VAL A 1 87 ? -1.149 5.917 17.753 1.00 88.69 87 VAL A CA 1
ATOM 691 C C . VAL A 1 87 ? -1.916 6.073 16.452 1.00 88.69 87 VAL A C 1
ATOM 693 O O . VAL A 1 87 ? -1.647 5.380 15.471 1.00 88.69 87 VAL A O 1
ATOM 696 N N . ILE A 1 88 ? -2.875 6.991 16.438 1.00 90.00 88 ILE A N 1
ATOM 697 C CA . ILE A 1 88 ? -3.617 7.342 15.228 1.00 90.00 88 ILE A CA 1
ATOM 698 C C . ILE A 1 88 ? -2.696 8.184 14.343 1.00 90.00 88 ILE A C 1
ATOM 700 O O . ILE A 1 88 ? -2.138 9.180 14.794 1.00 90.00 88 ILE A O 1
ATOM 704 N N . VAL A 1 89 ? -2.509 7.751 13.099 1.00 91.00 89 VAL A N 1
ATOM 705 C CA . VAL A 1 89 ? -1.617 8.400 12.125 1.00 91.00 89 VAL A CA 1
ATOM 706 C C . VAL A 1 89 ? -2.408 9.256 11.145 1.00 91.00 89 VAL A C 1
ATOM 708 O O . VAL A 1 89 ? -1.930 10.302 10.719 1.00 91.00 89 VAL A O 1
ATOM 711 N N . LYS A 1 90 ? -3.615 8.815 10.779 1.00 91.75 90 LYS A N 1
ATOM 712 C CA . LYS A 1 90 ? -4.442 9.492 9.781 1.00 91.75 90 LYS A CA 1
ATOM 713 C C . LYS A 1 90 ? -5.919 9.288 10.067 1.00 91.75 90 LYS A C 1
ATOM 715 O O . LYS A 1 90 ? -6.353 8.191 10.420 1.00 91.75 90 LYS A O 1
ATOM 720 N N . GLU A 1 91 ? -6.678 10.349 9.858 1.00 92.38 91 GLU A N 1
ATOM 721 C CA . GLU A 1 91 ? -8.133 10.325 9.819 1.00 92.38 91 GLU A CA 1
ATOM 722 C C . GLU A 1 91 ? -8.580 10.550 8.385 1.00 92.38 91 GLU A C 1
ATOM 724 O O . GLU A 1 91 ? -7.958 11.316 7.648 1.00 92.38 91 GLU A O 1
ATOM 729 N N . TYR A 1 92 ? -9.634 9.853 7.988 1.00 92.94 92 TYR A N 1
ATOM 730 C CA . TYR A 1 92 ? -10.127 9.890 6.623 1.00 92.94 92 TYR A CA 1
ATOM 731 C C . TYR A 1 92 ? -11.340 10.806 6.523 1.00 92.94 92 TYR A C 1
ATOM 733 O O . TYR A 1 92 ? -12.231 10.756 7.371 1.00 92.94 92 TYR A O 1
ATOM 741 N N . SER A 1 93 ? -11.379 11.635 5.480 1.00 92.38 93 SER A N 1
ATOM 742 C CA . SER A 1 93 ? -12.529 12.494 5.188 1.00 92.38 93 SER A CA 1
ATOM 743 C C . SER A 1 93 ? -13.550 11.800 4.287 1.00 92.38 93 SER A C 1
ATOM 745 O O . SER A 1 93 ? -14.747 12.047 4.415 1.00 92.38 93 SER A O 1
ATOM 747 N N . LYS A 1 94 ? -13.090 10.902 3.405 1.00 92.62 94 LYS A N 1
ATOM 748 C CA . LYS A 1 94 ? -13.922 10.201 2.410 1.00 92.62 94 LYS A CA 1
ATOM 749 C C . LYS A 1 94 ? -14.222 8.747 2.766 1.00 92.62 94 LYS A C 1
ATOM 751 O O . LYS A 1 94 ? -15.008 8.083 2.098 1.00 92.62 94 LYS A O 1
ATOM 756 N N . LEU A 1 95 ? -13.588 8.233 3.813 1.00 91.94 95 LEU A N 1
ATOM 757 C CA . LEU A 1 95 ? -13.762 6.871 4.301 1.00 91.94 95 LEU A CA 1
ATOM 758 C C . LEU A 1 95 ? -14.142 6.928 5.780 1.00 91.94 95 LEU A C 1
ATOM 760 O O . LEU A 1 95 ? -13.516 7.650 6.551 1.00 91.94 95 LEU A O 1
ATOM 764 N N . ASN A 1 96 ? -15.124 6.132 6.206 1.00 92.75 96 ASN A N 1
ATOM 765 C CA . ASN A 1 96 ? -15.410 5.973 7.631 1.00 92.75 96 ASN A CA 1
ATOM 766 C C . ASN A 1 96 ? -14.355 5.056 8.266 1.00 92.75 96 ASN A C 1
ATOM 768 O O . ASN A 1 96 ? -14.577 3.859 8.434 1.00 92.75 96 ASN A O 1
ATOM 772 N N . GLY A 1 97 ? -13.170 5.590 8.546 1.00 92.56 97 GLY A N 1
ATOM 773 C CA . GLY A 1 97 ? -12.057 4.804 9.059 1.00 92.56 97 GLY A CA 1
ATOM 774 C C . GLY A 1 97 ? -10.941 5.646 9.658 1.00 92.56 97 GLY A C 1
ATOM 775 O O . GLY A 1 97 ? -10.938 6.874 9.571 1.00 92.56 97 GLY A O 1
ATOM 776 N N . ILE A 1 98 ? -9.984 4.962 10.279 1.00 93.19 98 ILE A N 1
ATOM 777 C CA . ILE A 1 98 ? -8.781 5.557 10.872 1.00 93.19 98 ILE A CA 1
ATOM 778 C C . ILE A 1 98 ? -7.557 4.711 10.539 1.00 93.19 98 ILE A C 1
ATOM 780 O O . ILE A 1 98 ? -7.625 3.482 10.549 1.00 93.19 98 ILE A O 1
ATOM 784 N N . ALA A 1 99 ? -6.425 5.359 10.278 1.00 93.25 99 ALA A N 1
ATOM 785 C CA . ALA A 1 99 ? -5.140 4.680 10.192 1.00 93.25 99 ALA A CA 1
ATOM 786 C C . ALA A 1 99 ? -4.450 4.731 11.550 1.00 93.25 99 ALA A C 1
ATOM 788 O O . ALA A 1 99 ? -4.326 5.795 12.163 1.00 93.25 99 ALA A O 1
ATOM 789 N N . VAL A 1 100 ? -3.965 3.583 11.997 1.00 91.44 100 VAL A N 1
ATOM 790 C CA . VAL A 1 100 ? -3.265 3.415 13.265 1.00 91.44 100 VAL A CA 1
ATOM 791 C C . VAL A 1 100 ? -1.906 2.774 13.021 1.00 91.44 100 VAL A C 1
ATOM 793 O O . VAL A 1 100 ? -1.768 1.861 12.205 1.00 91.44 100 VAL A O 1
ATOM 796 N N . LYS A 1 101 ? -0.898 3.246 13.752 1.00 91.19 101 LYS A N 1
ATOM 797 C CA . LYS A 1 101 ? 0.370 2.538 13.937 1.00 91.19 101 LYS A CA 1
ATOM 798 C C . LYS A 1 101 ? 0.332 1.844 15.289 1.00 91.19 101 LYS A C 1
ATOM 800 O O . LYS A 1 101 ? -0.039 2.461 16.286 1.00 91.19 101 LYS A O 1
ATOM 805 N N . ILE A 1 102 ? 0.693 0.570 15.321 1.00 89.56 102 ILE A N 1
ATOM 806 C CA . ILE A 1 102 ? 0.647 -0.282 16.513 1.00 89.56 102 ILE A CA 1
ATOM 807 C C . ILE A 1 102 ? 2.040 -0.861 16.737 1.00 89.56 102 ILE A C 1
ATOM 809 O O . ILE A 1 102 ? 2.683 -1.271 15.776 1.00 89.56 102 ILE A O 1
ATOM 813 N N . VAL A 1 103 ? 2.515 -0.906 17.982 1.00 89.25 103 VAL A N 1
ATOM 814 C CA . VAL A 1 103 ? 3.797 -1.547 18.319 1.00 89.25 103 VAL A CA 1
ATOM 815 C C . VAL A 1 103 ? 3.760 -3.024 17.916 1.00 89.25 103 VAL A C 1
ATOM 817 O O . VAL A 1 103 ? 2.795 -3.735 18.216 1.00 89.25 103 VAL A O 1
ATOM 820 N N . GLN A 1 104 ? 4.807 -3.493 17.239 1.00 84.56 104 GLN A N 1
ATOM 821 C CA . GLN A 1 104 ? 4.925 -4.877 16.785 1.00 84.56 104 GLN A CA 1
ATOM 822 C C . GLN A 1 104 ? 4.800 -5.866 17.959 1.00 84.56 104 GLN A C 1
ATOM 824 O O . GLN A 1 104 ? 5.113 -5.541 19.103 1.00 84.56 104 GLN A O 1
ATOM 829 N N . ASN A 1 105 ? 4.308 -7.077 17.684 1.00 80.31 105 ASN A N 1
ATOM 830 C CA . ASN A 1 105 ? 4.008 -8.117 18.682 1.00 80.31 105 ASN A CA 1
ATOM 831 C C . ASN A 1 105 ? 2.892 -7.760 19.681 1.00 80.31 105 ASN A C 1
ATOM 833 O O . ASN A 1 105 ? 2.655 -8.505 20.631 1.00 80.31 105 ASN A O 1
ATOM 837 N N . THR A 1 106 ? 2.167 -6.659 19.470 1.00 79.12 106 THR A N 1
ATOM 838 C CA . THR A 1 106 ? 0.907 -6.425 20.182 1.00 79.12 106 THR A CA 1
ATOM 839 C C . THR A 1 106 ? -0.160 -7.358 19.600 1.00 79.12 106 THR A C 1
ATOM 841 O O . THR A 1 106 ? -0.405 -7.291 18.393 1.00 79.12 106 THR A O 1
ATOM 844 N N . PRO A 1 107 ? -0.800 -8.228 20.405 1.00 71.69 107 PRO A N 1
ATOM 845 C CA . PRO A 1 107 ? -1.810 -9.154 19.904 1.00 71.69 107 PRO A CA 1
ATOM 846 C C . PRO A 1 107 ? -3.025 -8.379 19.383 1.00 71.69 107 PRO A C 1
ATOM 848 O O . PRO A 1 107 ? -3.807 -7.816 20.153 1.00 71.69 107 PRO A O 1
ATOM 851 N N . LEU A 1 108 ? -3.164 -8.336 18.055 1.00 73.62 108 LEU A N 1
ATOM 852 C CA . LEU A 1 108 ? -4.234 -7.615 17.362 1.00 73.62 108 LEU A CA 1
ATOM 853 C C . LEU A 1 108 ? -5.609 -8.237 17.643 1.00 73.62 108 LEU A C 1
ATOM 855 O O . LEU A 1 108 ? -6.611 -7.526 17.666 1.00 73.62 108 LEU A O 1
ATOM 859 N N . ASP A 1 109 ? -5.642 -9.538 17.935 1.00 73.94 109 ASP A N 1
ATOM 860 C CA . ASP A 1 109 ? -6.855 -10.318 18.197 1.00 73.94 109 ASP A CA 1
ATOM 861 C C . ASP A 1 109 ? -7.709 -9.723 19.318 1.00 73.94 109 ASP A C 1
ATOM 863 O O . ASP A 1 109 ? -8.935 -9.716 19.226 1.00 73.94 109 ASP A O 1
ATOM 867 N N . TYR A 1 110 ? -7.073 -9.152 20.346 1.00 68.50 110 TYR A N 1
ATOM 868 C CA . TYR A 1 110 ? -7.787 -8.502 21.443 1.00 68.50 110 TYR A CA 1
ATOM 869 C C . TYR A 1 110 ? -8.526 -7.240 20.976 1.00 68.50 110 TYR A C 1
ATOM 871 O O . TYR A 1 110 ? -9.681 -7.020 21.338 1.00 68.50 110 TYR A O 1
ATOM 879 N N . MET A 1 111 ? -7.892 -6.439 20.113 1.00 72.44 111 MET A N 1
ATOM 880 C CA . MET A 1 111 ? -8.514 -5.253 19.520 1.00 72.44 111 MET A CA 1
ATOM 881 C C . MET A 1 111 ? -9.655 -5.658 18.581 1.00 72.44 111 MET A C 1
ATOM 883 O O . MET A 1 111 ? -10.771 -5.156 18.707 1.00 72.44 111 MET A O 1
ATOM 887 N N . LEU A 1 112 ? -9.419 -6.631 17.700 1.00 76.62 112 LEU A N 1
ATOM 888 C CA . LEU A 1 112 ? -10.438 -7.117 16.767 1.00 76.62 112 LEU A CA 1
ATOM 889 C C . LEU A 1 112 ? -11.653 -7.704 17.494 1.00 76.62 112 LEU A C 1
ATOM 891 O O . LEU A 1 112 ? -12.786 -7.466 17.081 1.00 76.62 112 LEU A O 1
ATOM 895 N N . ALA A 1 113 ? -11.436 -8.424 18.597 1.00 76.50 113 ALA A N 1
ATOM 896 C CA . ALA A 1 113 ? -12.511 -8.962 19.423 1.00 76.50 113 ALA A CA 1
ATOM 897 C C . ALA A 1 113 ? -13.320 -7.852 20.109 1.00 76.50 113 ALA A C 1
ATOM 899 O O . ALA A 1 113 ? -14.551 -7.889 20.079 1.00 76.50 113 ALA A O 1
ATOM 900 N N . TYR A 1 114 ? -12.647 -6.843 20.673 1.00 75.50 114 TYR A N 1
ATOM 901 C CA . TYR A 1 114 ? -13.298 -5.739 21.383 1.00 75.50 114 TYR A CA 1
ATOM 902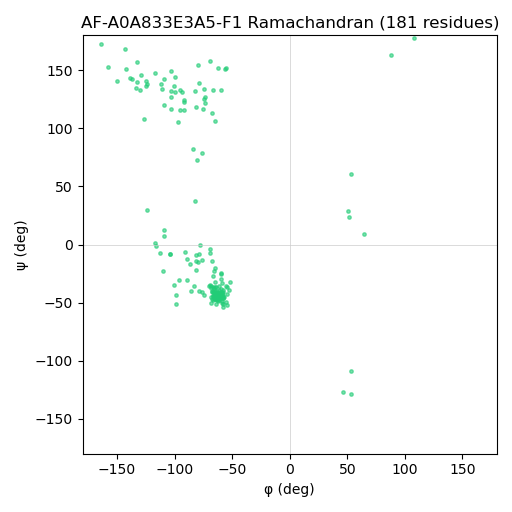 C C . TYR A 1 114 ? -14.165 -4.866 20.459 1.00 75.50 114 TYR A C 1
ATOM 904 O O . TYR A 1 114 ? -15.205 -4.349 20.866 1.00 75.50 114 TYR A O 1
ATOM 912 N N . PHE A 1 115 ? -13.770 -4.734 19.190 1.00 78.50 115 PHE A N 1
ATOM 913 C CA . PHE A 1 115 ? -14.437 -3.874 18.208 1.00 78.50 115 PHE A CA 1
ATOM 914 C C . PHE A 1 115 ? -15.196 -4.632 17.112 1.00 78.50 115 PHE A C 1
ATOM 916 O O . PHE A 1 115 ? -15.636 -4.017 16.139 1.00 78.50 115 PHE A O 1
ATOM 923 N N . LYS A 1 116 ? -15.406 -5.945 17.268 1.00 77.94 116 LYS A N 1
ATOM 924 C CA . LYS A 1 116 ? -15.974 -6.826 16.232 1.00 77.94 116 LYS A CA 1
ATOM 925 C C . LYS A 1 116 ? -17.293 -6.326 15.624 1.00 77.94 116 LYS A C 1
ATOM 927 O O . LYS A 1 116 ? -17.543 -6.562 14.452 1.00 77.94 116 LYS A O 1
ATOM 932 N N . GLY A 1 117 ? -18.129 -5.632 16.401 1.00 84.25 117 GLY A N 1
ATOM 933 C CA . GLY A 1 117 ? -19.408 -5.083 15.925 1.00 84.25 117 GLY A CA 1
ATOM 934 C C . GLY A 1 117 ? -19.307 -3.770 15.136 1.00 84.25 117 GLY A C 1
ATOM 935 O O . GLY A 1 117 ? -20.270 -3.390 14.477 1.00 84.25 117 GLY A O 1
ATOM 936 N N . CYS A 1 118 ? -18.170 -3.073 15.205 1.00 89.38 118 CYS A N 1
ATOM 937 C CA . CYS A 1 118 ? -17.952 -1.793 14.528 1.00 89.38 118 CYS A CA 1
ATOM 938 C C . CYS A 1 118 ? -16.956 -1.867 13.373 1.00 89.38 118 CYS A C 1
ATOM 940 O O . CYS A 1 118 ? -17.000 -1.001 12.503 1.00 89.38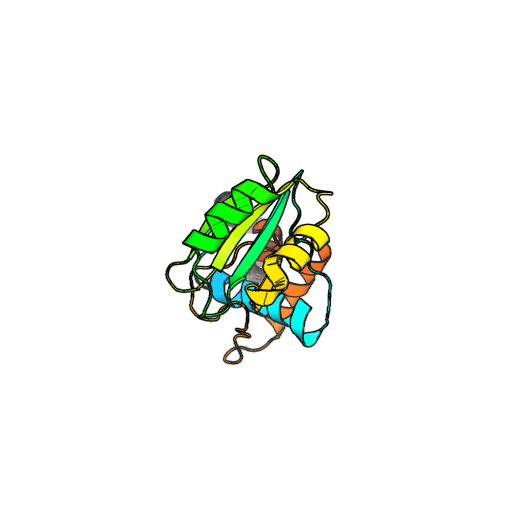 118 CYS A O 1
ATOM 942 N N . ILE A 1 119 ? -16.059 -2.852 13.359 1.00 90.62 119 ILE A N 1
ATOM 943 C CA . ILE A 1 119 ? -15.050 -3.002 12.308 1.00 90.62 119 ILE A CA 1
ATOM 944 C C . ILE A 1 119 ? -15.676 -3.693 11.099 1.00 90.62 119 ILE A C 1
ATOM 946 O O . ILE A 1 119 ? -16.092 -4.844 11.188 1.00 90.62 119 ILE A O 1
ATOM 950 N N . ALA A 1 120 ? -15.687 -2.996 9.966 1.00 91.81 120 ALA A N 1
ATOM 951 C CA . ALA A 1 120 ? -16.104 -3.548 8.684 1.00 91.81 120 ALA A CA 1
ATOM 952 C C . ALA A 1 120 ? -14.950 -4.259 7.960 1.00 91.81 120 ALA A C 1
ATOM 954 O O . ALA A 1 120 ? -15.160 -5.292 7.330 1.00 91.81 120 ALA A O 1
ATOM 955 N N . ASP A 1 121 ? -13.739 -3.698 8.018 1.00 92.50 121 ASP A N 1
ATOM 956 C CA . ASP A 1 121 ? -12.551 -4.238 7.347 1.00 92.50 121 ASP A CA 1
ATOM 957 C C . ASP A 1 121 ? -11.273 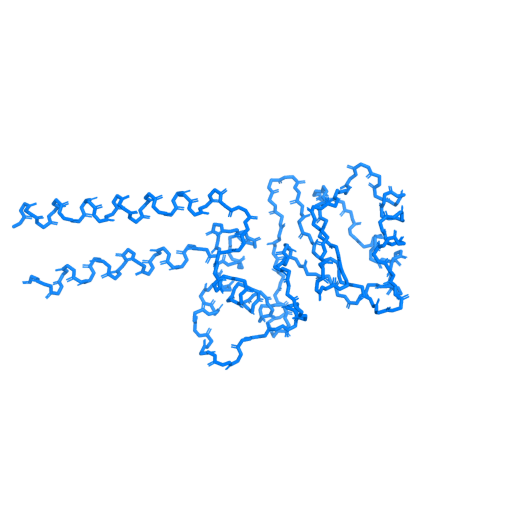-3.724 8.032 1.00 92.50 121 ASP A C 1
ATOM 959 O O . ASP A 1 121 ? -11.260 -2.641 8.623 1.00 92.50 121 ASP A O 1
ATOM 963 N N . VAL A 1 122 ? -10.189 -4.495 7.942 1.00 91.62 122 VAL A N 1
ATOM 964 C CA . VAL A 1 122 ? -8.862 -4.116 8.446 1.00 91.62 122 VAL A CA 1
ATOM 965 C C . VAL A 1 122 ? -7.856 -4.264 7.320 1.00 91.62 122 VAL A C 1
ATOM 967 O O . VAL A 1 122 ? -7.483 -5.361 6.910 1.00 91.62 122 VAL A O 1
ATOM 970 N N . TYR A 1 123 ? -7.406 -3.124 6.813 1.00 94.25 123 TYR A N 1
ATOM 971 C CA . TYR A 1 123 ? -6.473 -3.041 5.704 1.00 94.25 123 TYR A CA 1
ATOM 972 C C . TYR A 1 123 ? -5.029 -2.995 6.241 1.00 94.25 123 TYR A C 1
ATOM 974 O O . TYR A 1 123 ? -4.709 -2.067 6.986 1.00 94.25 123 TYR A O 1
ATOM 982 N N . PRO A 1 124 ? -4.125 -3.923 5.864 1.00 92.94 124 PRO A N 1
ATOM 983 C CA . PRO A 1 124 ? -2.697 -3.815 6.177 1.00 92.94 124 PRO A CA 1
ATOM 984 C C . PRO A 1 124 ? -2.061 -2.641 5.426 1.00 92.94 124 PRO A C 1
ATOM 986 O O . PRO A 1 124 ? -1.951 -2.670 4.202 1.00 92.94 124 PRO A O 1
ATOM 989 N N . GLY A 1 125 ? -1.633 -1.612 6.153 1.00 92.88 125 GLY A N 1
ATOM 990 C CA . GLY A 1 125 ? -1.047 -0.374 5.634 1.00 92.88 125 GLY A CA 1
ATOM 991 C C . GLY A 1 125 ? -1.968 0.843 5.747 1.00 92.88 125 GLY A C 1
ATOM 992 O O . GLY A 1 125 ? -3.112 0.753 6.196 1.00 92.88 125 GLY A O 1
ATOM 993 N N . ILE A 1 126 ? -1.453 2.002 5.337 1.00 93.31 126 ILE A N 1
ATOM 994 C CA . ILE A 1 126 ? -2.193 3.270 5.309 1.00 93.31 126 ILE A CA 1
ATOM 995 C C . ILE A 1 126 ? -2.839 3.427 3.932 1.00 93.31 126 ILE A C 1
ATOM 997 O O . ILE A 1 126 ? -2.143 3.392 2.923 1.00 93.31 126 ILE A O 1
ATOM 1001 N N . LEU A 1 127 ? -4.156 3.610 3.872 1.00 94.69 127 LEU A N 1
ATOM 1002 C CA . LEU A 1 127 ? -4.883 3.893 2.629 1.00 94.69 127 LEU A CA 1
ATOM 1003 C C . LEU A 1 127 ? -4.773 5.374 2.201 1.00 94.69 127 LEU A C 1
ATOM 1005 O O . LEU A 1 127 ? -4.615 6.254 3.060 1.00 94.69 127 LEU A O 1
ATOM 1009 N N . PRO A 1 128 ? -4.913 5.689 0.901 1.00 94.25 128 PRO A N 1
ATOM 1010 C CA . PRO A 1 128 ? -5.177 7.051 0.446 1.00 94.25 128 PRO A CA 1
ATOM 1011 C C . PRO A 1 128 ? -6.595 7.480 0.852 1.00 94.25 128 PRO A C 1
ATOM 1013 O O . PRO A 1 128 ? -7.463 6.641 1.097 1.00 94.25 128 PRO A O 1
ATOM 1016 N N . ASP A 1 129 ? -6.839 8.789 0.936 1.00 93.44 129 ASP A N 1
ATOM 1017 C CA . ASP A 1 129 ? -8.153 9.314 1.330 1.00 93.44 129 ASP A CA 1
ATOM 1018 C C . ASP A 1 129 ? -9.098 9.381 0.126 1.00 93.44 129 ASP A C 1
ATOM 1020 O O . ASP A 1 129 ? -9.225 10.399 -0.558 1.00 93.44 129 ASP A O 1
ATOM 1024 N N . SER A 1 130 ? -9.696 8.231 -0.175 1.00 92.81 130 SER A N 1
ATOM 1025 C CA . SER A 1 130 ? -10.604 8.023 -1.296 1.00 92.81 130 SER A CA 1
ATOM 1026 C C . SER A 1 130 ? -11.743 7.085 -0.901 1.00 92.81 130 SER A C 1
ATOM 1028 O O . SER A 1 130 ? -11.589 6.219 -0.035 1.00 92.81 130 SER A O 1
ATOM 1030 N N . GLU A 1 131 ? -12.898 7.265 -1.533 1.00 91.25 131 GLU A N 1
ATOM 1031 C CA . GLU A 1 131 ? -14.097 6.484 -1.244 1.00 91.25 131 GLU A CA 1
ATOM 1032 C C . GLU A 1 131 ? -13.906 5.020 -1.654 1.00 91.25 131 GLU A C 1
ATOM 1034 O O . GLU A 1 131 ? -13.436 4.717 -2.750 1.00 91.25 131 GLU A O 1
ATOM 1039 N N . ASN A 1 132 ? -14.283 4.099 -0.761 1.00 90.69 132 ASN A N 1
ATOM 1040 C CA . ASN A 1 132 ? -14.293 2.649 -1.000 1.00 90.69 132 ASN A CA 1
ATOM 1041 C C . ASN A 1 132 ? -12.971 2.056 -1.544 1.00 90.69 132 ASN A C 1
ATOM 1043 O O . ASN A 1 132 ? -12.949 0.988 -2.162 1.00 90.69 132 ASN A O 1
ATOM 1047 N N . VAL A 1 133 ? -11.841 2.724 -1.304 1.00 94.19 133 VAL A N 1
ATOM 1048 C CA . VAL A 1 133 ? -10.545 2.326 -1.871 1.00 94.19 133 VAL A CA 1
ATOM 1049 C C . VAL A 1 133 ? -10.040 0.975 -1.337 1.00 94.19 133 VAL A C 1
ATOM 1051 O O . VAL A 1 133 ? -9.302 0.260 -2.012 1.00 94.19 133 VAL A O 1
ATOM 1054 N N . ASN A 1 134 ? -10.502 0.552 -0.158 1.00 94.81 134 ASN A N 1
ATOM 1055 C CA . ASN A 1 134 ? -10.210 -0.765 0.421 1.00 94.81 134 ASN A CA 1
ATOM 1056 C C . ASN A 1 134 ? -10.847 -1.945 -0.347 1.00 94.81 134 ASN A C 1
ATOM 1058 O O . ASN A 1 134 ? -10.469 -3.097 -0.126 1.00 94.81 134 ASN A O 1
ATOM 1062 N N . ASN A 1 135 ? -11.800 -1.670 -1.242 1.00 95.19 135 ASN A N 1
ATOM 1063 C CA . ASN A 1 135 ? -12.449 -2.657 -2.111 1.00 95.19 135 ASN A CA 1
ATOM 1064 C C . ASN A 1 135 ? -12.196 -2.405 -3.604 1.00 95.19 135 ASN A C 1
ATOM 1066 O O . ASN A 1 135 ? -12.727 -3.121 -4.451 1.00 95.19 135 ASN A O 1
ATOM 1070 N N . TYR A 1 136 ? -11.428 -1.375 -3.944 1.00 95.50 136 TYR A N 1
ATOM 1071 C CA . TYR A 1 136 ? -11.230 -0.961 -5.323 1.00 95.50 136 TYR A CA 1
ATOM 1072 C C . TYR A 1 136 ? -10.147 -1.804 -6.016 1.00 95.50 136 TYR A C 1
ATOM 1074 O O . TYR A 1 136 ? -9.060 -2.012 -5.475 1.00 95.50 136 TYR A O 1
ATOM 1082 N N . PHE A 1 137 ? -10.450 -2.290 -7.224 1.00 95.56 137 PHE A N 1
ATOM 1083 C CA . PHE A 1 137 ? -9.577 -3.177 -8.004 1.0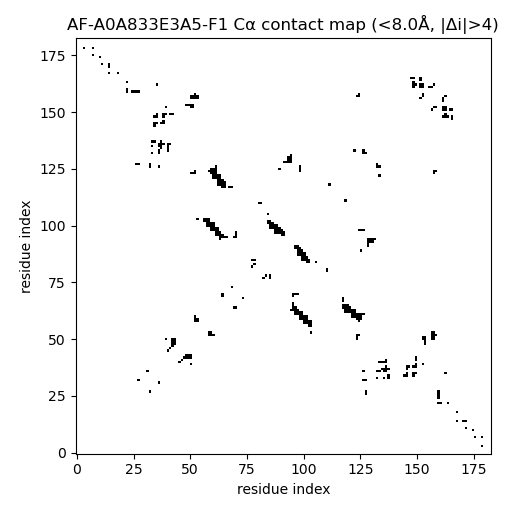0 95.56 137 PHE A CA 1
ATOM 1084 C C . PHE A 1 137 ? -9.024 -2.549 -9.286 1.00 95.56 137 PHE A C 1
ATOM 1086 O O . PHE A 1 137 ? -8.146 -3.153 -9.903 1.00 95.56 137 PHE A O 1
ATOM 1093 N N . ASN A 1 138 ? -9.458 -1.347 -9.676 1.00 95.06 138 ASN A N 1
ATOM 1094 C CA . ASN A 1 138 ? -8.988 -0.692 -10.901 1.00 95.06 138 ASN A CA 1
ATOM 1095 C C . ASN A 1 138 ? -9.136 -1.608 -12.143 1.00 95.06 138 ASN A C 1
ATOM 1097 O O . ASN A 1 138 ? -8.138 -2.028 -12.737 1.00 95.06 138 ASN A O 1
ATOM 1101 N N . PHE A 1 139 ? -10.362 -2.023 -12.478 1.00 93.94 139 PHE A N 1
ATOM 1102 C CA . PHE A 1 139 ? -10.617 -2.954 -13.591 1.00 93.94 139 PHE A CA 1
ATOM 1103 C C . PHE A 1 139 ? -10.530 -2.300 -14.978 1.00 93.94 139 PHE A C 1
ATOM 1105 O O . PHE A 1 139 ? -10.432 -3.003 -15.980 1.00 93.94 139 PHE A O 1
ATOM 1112 N N . GLU A 1 140 ? -10.517 -0.971 -15.043 1.00 95.25 140 GLU A N 1
ATOM 1113 C CA . GLU A 1 140 ? -10.335 -0.177 -16.258 1.00 95.25 140 GLU A CA 1
ATOM 1114 C C . GLU A 1 140 ? -8.947 -0.355 -16.897 1.00 95.25 140 GLU A C 1
ATOM 1116 O O . GLU A 1 140 ? -8.775 -0.110 -18.091 1.00 95.25 140 GLU A O 1
ATOM 1121 N N . HIS A 1 141 ? -7.959 -0.824 -16.128 1.00 93.69 141 HIS A N 1
ATOM 1122 C CA . HIS A 1 141 ? -6.602 -1.069 -16.607 1.00 93.69 141 HIS A CA 1
ATOM 1123 C C . HIS A 1 141 ? -6.208 -2.552 -16.524 1.00 93.69 141 HIS A C 1
ATOM 1125 O O . HIS A 1 141 ? -6.570 -3.230 -15.556 1.00 93.69 141 HIS A O 1
ATOM 1131 N N . PRO A 1 142 ? -5.368 -3.058 -17.450 1.00 95.88 142 PRO A N 1
ATOM 1132 C CA . PRO A 1 142 ? -4.857 -4.428 -17.397 1.00 95.88 142 PRO A CA 1
ATOM 1133 C C . PRO A 1 142 ? -4.146 -4.771 -16.071 1.00 95.88 142 PRO A C 1
ATOM 1135 O O . PRO A 1 142 ? -3.564 -3.893 -15.423 1.00 95.88 142 PRO A O 1
ATOM 1138 N N . PRO A 1 143 ? -4.141 -6.049 -15.647 1.00 95.31 143 PRO A N 1
ATOM 1139 C CA . PRO A 1 143 ? -3.668 -6.433 -14.318 1.00 95.31 143 PRO A CA 1
ATOM 1140 C C . PRO A 1 143 ? -2.146 -6.573 -14.190 1.00 95.31 143 PRO A C 1
ATOM 1142 O O . PRO A 1 143 ? -1.648 -6.609 -13.071 1.00 95.31 143 PRO A O 1
ATOM 1145 N N . LEU A 1 144 ? -1.391 -6.623 -15.294 1.00 96.56 144 LEU A N 1
ATOM 1146 C CA . LEU A 1 144 ? 0.042 -6.953 -15.271 1.00 96.56 144 LEU A CA 1
ATOM 1147 C C . LEU A 1 144 ? 0.852 -6.056 -14.322 1.00 96.56 144 LEU A C 1
ATOM 1149 O O . LEU A 1 144 ? 1.554 -6.563 -13.451 1.00 96.56 144 LEU A O 1
ATOM 1153 N N . ALA A 1 145 ? 0.721 -4.733 -14.444 1.00 95.75 145 ALA A N 1
ATOM 1154 C CA . ALA A 1 145 ? 1.426 -3.798 -13.566 1.00 95.75 145 ALA A CA 1
ATOM 1155 C C . ALA A 1 145 ? 1.044 -4.001 -12.090 1.00 95.75 145 ALA A C 1
ATOM 1157 O O . ALA A 1 145 ? 1.909 -3.978 -11.217 1.00 95.75 145 ALA A O 1
ATOM 1158 N N . LYS A 1 146 ? -0.237 -4.282 -11.820 1.00 97.06 146 LYS A N 1
ATOM 1159 C CA . LYS A 1 146 ? -0.744 -4.554 -10.470 1.00 97.06 146 LYS A CA 1
ATOM 1160 C C . LYS A 1 146 ? -0.173 -5.852 -9.896 1.00 97.06 146 LYS A C 1
ATOM 1162 O O . LYS A 1 146 ? 0.148 -5.914 -8.715 1.00 97.06 146 LYS A O 1
ATOM 1167 N N . TYR A 1 147 ? 0.025 -6.879 -10.720 1.00 97.88 147 TYR A N 1
ATOM 1168 C CA . TYR A 1 147 ? 0.683 -8.112 -10.287 1.00 97.88 147 TYR A CA 1
ATOM 1169 C C . TYR A 1 147 ? 2.164 -7.903 -9.969 1.00 97.88 147 TYR A C 1
ATOM 1171 O O . TYR A 1 147 ? 2.639 -8.430 -8.968 1.00 97.88 147 TYR A O 1
ATOM 1179 N N . ILE A 1 148 ? 2.884 -7.102 -10.759 1.00 98.06 148 ILE A N 1
ATOM 1180 C CA . ILE A 1 148 ? 4.298 -6.797 -10.491 1.00 98.06 148 ILE A CA 1
ATOM 1181 C C . ILE A 1 148 ? 4.439 -5.973 -9.198 1.00 98.06 148 ILE A C 1
ATOM 1183 O O . ILE A 1 148 ? 5.275 -6.292 -8.353 1.00 98.06 148 ILE A O 1
ATOM 1187 N N . ILE A 1 149 ? 3.594 -4.952 -9.005 1.00 97.75 149 ILE A N 1
ATOM 1188 C CA . ILE A 1 149 ? 3.549 -4.170 -7.757 1.00 97.75 149 ILE A CA 1
ATOM 1189 C C . ILE A 1 149 ? 3.171 -5.071 -6.578 1.00 97.75 149 ILE A C 1
ATOM 1191 O O . ILE A 1 149 ? 3.835 -5.040 -5.545 1.00 97.75 149 ILE A O 1
ATOM 1195 N N . GLY A 1 150 ? 2.150 -5.914 -6.740 1.00 97.56 150 GLY A N 1
ATOM 1196 C CA . GLY A 1 150 ? 1.723 -6.877 -5.729 1.00 97.56 150 GLY A CA 1
ATOM 1197 C C . GLY A 1 150 ? 2.837 -7.849 -5.336 1.00 97.56 150 GLY A C 1
ATOM 1198 O O . GLY A 1 150 ? 3.067 -8.067 -4.152 1.00 97.56 150 GLY A O 1
ATOM 1199 N N . LEU A 1 151 ? 3.595 -8.376 -6.298 1.00 97.81 151 LEU A N 1
ATOM 1200 C CA . LEU A 1 151 ? 4.747 -9.230 -6.011 1.00 97.81 151 LEU A CA 1
ATOM 1201 C C . LEU A 1 151 ? 5.812 -8.483 -5.197 1.00 97.81 151 LEU A C 1
ATOM 1203 O O . LEU A 1 151 ? 6.327 -9.022 -4.222 1.00 97.81 151 LEU A O 1
ATOM 1207 N N . SER A 1 152 ? 6.100 -7.229 -5.549 1.00 97.50 152 SER A N 1
ATOM 1208 C CA . SER A 1 152 ? 7.032 -6.390 -4.789 1.00 97.50 152 SER A CA 1
ATOM 1209 C C . SER A 1 152 ? 6.558 -6.167 -3.347 1.00 97.50 152 SER A C 1
ATOM 1211 O O . SER A 1 152 ? 7.331 -6.340 -2.407 1.00 97.50 152 SER A O 1
ATOM 1213 N N . ILE A 1 153 ? 5.265 -5.877 -3.153 1.00 96.81 153 ILE A N 1
ATOM 1214 C CA . ILE A 1 153 ? 4.633 -5.747 -1.828 1.00 96.81 153 ILE A CA 1
ATOM 1215 C C . ILE A 1 153 ? 4.734 -7.045 -1.030 1.00 96.81 153 ILE A C 1
ATOM 1217 O O . ILE A 1 153 ? 5.022 -7.019 0.165 1.00 96.81 153 ILE A O 1
ATOM 1221 N N . LEU A 1 154 ? 4.489 -8.183 -1.676 1.00 96.44 154 LEU A N 1
ATOM 1222 C CA . LEU A 1 154 ? 4.517 -9.486 -1.024 1.00 96.44 154 LEU A CA 1
ATOM 1223 C C . LEU A 1 154 ? 5.928 -9.845 -0.536 1.00 96.44 154 LEU A C 1
ATOM 1225 O O . LEU A 1 154 ? 6.070 -10.416 0.541 1.00 96.44 154 LEU A O 1
ATOM 1229 N N . LEU A 1 155 ? 6.959 -9.493 -1.310 1.00 95.50 155 LEU A N 1
ATOM 1230 C CA . LEU A 1 155 ? 8.355 -9.809 -0.999 1.00 95.50 155 LEU A CA 1
ATOM 1231 C C . LEU A 1 155 ? 9.009 -8.809 -0.034 1.00 95.50 155 LEU A C 1
ATOM 1233 O O . LEU A 1 155 ? 9.836 -9.209 0.781 1.00 95.50 155 LEU A O 1
ATOM 1237 N N . LEU A 1 156 ? 8.673 -7.520 -0.136 1.00 94.31 156 LEU A N 1
ATOM 1238 C CA . LEU A 1 156 ? 9.385 -6.426 0.547 1.00 94.31 156 LEU A CA 1
ATOM 1239 C C . LEU A 1 156 ? 8.526 -5.669 1.574 1.00 94.31 156 LEU A C 1
ATOM 1241 O O . LEU A 1 156 ? 9.012 -4.741 2.227 1.00 94.31 156 LEU A O 1
ATOM 1245 N N . GLY A 1 157 ? 7.255 -6.049 1.712 1.00 93.44 157 GLY A N 1
ATOM 1246 C CA . GLY A 1 157 ? 6.279 -5.401 2.581 1.00 93.44 157 GLY A CA 1
ATOM 1247 C C . GLY A 1 157 ? 5.537 -4.236 1.919 1.00 93.44 157 GLY A C 1
ATOM 1248 O O . GLY A 1 157 ? 5.947 -3.669 0.908 1.00 93.44 157 GLY A O 1
ATOM 1249 N N . ASN A 1 158 ? 4.415 -3.850 2.522 1.00 93.75 158 ASN A N 1
ATOM 1250 C CA . ASN A 1 158 ? 3.554 -2.763 2.075 1.00 93.75 158 ASN A CA 1
ATOM 1251 C C . ASN A 1 158 ? 4.076 -1.371 2.496 1.00 93.75 158 ASN A C 1
ATOM 1253 O O . ASN A 1 158 ? 3.509 -0.749 3.393 1.00 93.75 158 ASN A O 1
ATOM 1257 N N . GLN A 1 159 ? 5.151 -0.902 1.855 1.00 91.12 159 GLN A N 1
ATOM 1258 C CA . GLN A 1 159 ? 5.777 0.415 2.075 1.00 91.12 159 GLN A CA 1
ATOM 1259 C C . GLN A 1 159 ? 6.063 1.159 0.762 1.00 91.12 159 GLN A C 1
ATOM 1261 O O . GLN A 1 159 ? 6.284 0.503 -0.263 1.00 91.12 159 GLN A O 1
ATOM 1266 N N . PRO A 1 160 ? 6.184 2.503 0.788 1.00 91.25 160 PRO A N 1
ATOM 1267 C CA . PRO A 1 160 ? 6.400 3.307 -0.416 1.00 91.25 160 PRO A CA 1
ATOM 1268 C C . PRO A 1 160 ? 7.581 2.847 -1.279 1.00 91.25 160 PRO A C 1
ATOM 1270 O O . PRO A 1 160 ? 7.471 2.790 -2.504 1.00 91.25 160 PRO A O 1
ATOM 1273 N N . LEU A 1 161 ? 8.692 2.438 -0.655 1.00 90.25 161 LEU A N 1
ATOM 1274 C CA . LEU A 1 161 ? 9.854 1.904 -1.369 1.00 90.25 161 LEU A CA 1
ATOM 1275 C C . LEU A 1 161 ? 9.503 0.661 -2.203 1.00 90.25 161 LEU A C 1
ATOM 1277 O O . LEU A 1 161 ? 9.845 0.586 -3.383 1.00 90.25 161 LEU A O 1
ATOM 1281 N N . ALA A 1 162 ? 8.805 -0.304 -1.602 1.00 92.75 162 ALA A N 1
ATOM 1282 C CA . ALA A 1 162 ? 8.431 -1.554 -2.255 1.00 92.75 162 ALA A CA 1
ATOM 1283 C C . ALA A 1 162 ? 7.459 -1.313 -3.416 1.00 92.75 162 ALA A C 1
ATOM 1285 O O . ALA A 1 162 ? 7.559 -1.955 -4.459 1.00 92.75 162 ALA A O 1
ATOM 1286 N N . TRP A 1 163 ? 6.545 -0.356 -3.271 1.00 93.38 163 TRP A N 1
ATOM 1287 C CA . TRP A 1 163 ? 5.561 -0.015 -4.302 1.00 93.38 163 TRP A CA 1
ATOM 1288 C C . TRP A 1 163 ? 6.195 0.627 -5.531 1.00 93.38 163 TRP A C 1
ATOM 1290 O O . TRP A 1 163 ? 5.773 0.372 -6.657 1.00 93.38 163 TRP A O 1
ATOM 1300 N N . ARG A 1 164 ? 7.216 1.458 -5.300 1.00 93.06 164 ARG A N 1
ATOM 1301 C CA . ARG A 1 164 ? 7.915 2.241 -6.325 1.00 93.06 164 ARG A CA 1
ATOM 1302 C C . ARG A 1 164 ? 9.061 1.476 -6.986 1.00 93.06 164 ARG A C 1
ATOM 1304 O O . ARG A 1 164 ? 9.521 1.867 -8.055 1.00 93.06 164 ARG A O 1
ATOM 1311 N N . LEU A 1 165 ? 9.532 0.384 -6.382 1.00 92.19 165 LEU A N 1
ATOM 1312 C CA . LEU A 1 165 ? 10.662 -0.381 -6.912 1.00 92.19 165 LEU A CA 1
ATOM 1313 C C . LEU A 1 165 ? 10.421 -0.914 -8.342 1.00 92.19 165 LEU A C 1
ATOM 1315 O O . LEU A 1 165 ? 11.308 -0.745 -9.180 1.00 92.19 165 LEU A O 1
ATOM 1319 N N . PRO A 1 166 ? 9.252 -1.489 -8.692 1.00 94.62 166 PRO A N 1
ATOM 1320 C CA . PRO A 1 166 ? 9.010 -1.945 -10.059 1.00 94.62 166 PRO A CA 1
ATOM 1321 C C . PRO A 1 166 ? 9.073 -0.839 -11.111 1.00 94.62 166 PRO A C 1
ATOM 1323 O O . PRO A 1 166 ? 9.661 -1.039 -12.173 1.00 94.62 166 PRO A O 1
ATOM 1326 N N . SER A 1 167 ? 8.487 0.329 -10.827 1.00 91.12 167 SER A N 1
ATOM 1327 C CA . SER A 1 167 ? 8.493 1.454 -11.765 1.00 91.12 167 SER A CA 1
ATOM 1328 C C . SER A 1 167 ? 9.890 2.054 -11.914 1.00 91.12 167 SER A C 1
ATOM 1330 O O . SER A 1 167 ? 10.273 2.413 -13.028 1.00 91.12 167 SER A O 1
ATOM 1332 N N . LEU A 1 168 ? 10.693 2.075 -10.841 1.00 88.75 168 LEU A N 1
ATOM 1333 C CA . LEU A 1 168 ? 12.110 2.430 -10.919 1.00 88.75 168 LEU A CA 1
ATOM 1334 C C . LEU A 1 168 ? 12.863 1.508 -11.880 1.00 88.75 168 LEU A C 1
ATOM 1336 O O . LEU A 1 168 ? 13.542 1.988 -12.788 1.00 88.75 168 LEU A O 1
ATOM 1340 N N . LEU A 1 169 ? 12.755 0.193 -11.671 1.00 90.19 169 LEU A N 1
ATOM 1341 C CA . LEU A 1 169 ? 13.458 -0.791 -12.490 1.00 90.19 169 LEU A CA 1
ATOM 1342 C C . LEU A 1 169 ? 13.026 -0.678 -13.953 1.00 90.19 169 LEU A C 1
ATOM 1344 O O . LEU A 1 169 ? 13.881 -0.601 -14.829 1.00 90.19 169 LEU A O 1
ATOM 1348 N N . ALA A 1 170 ? 11.723 -0.555 -14.215 1.00 91.31 170 ALA A N 1
ATOM 1349 C CA . ALA A 1 170 ? 11.203 -0.344 -15.562 1.00 91.31 170 ALA A CA 1
ATOM 1350 C C . ALA A 1 170 ? 11.762 0.933 -16.214 1.00 91.31 170 ALA A C 1
ATOM 1352 O O . ALA A 1 170 ? 12.145 0.905 -17.385 1.00 91.31 170 ALA A O 1
ATOM 1353 N N . GLY A 1 171 ? 11.862 2.036 -15.465 1.00 87.56 171 GLY A N 1
ATOM 1354 C CA . GLY A 1 171 ? 12.445 3.291 -15.944 1.00 87.56 171 GLY A CA 1
ATOM 1355 C C . GLY A 1 171 ? 13.926 3.159 -16.310 1.00 87.56 171 GLY A C 1
ATOM 1356 O O . GLY A 1 171 ? 14.330 3.579 -17.395 1.00 87.56 171 GLY A O 1
ATOM 1357 N N . ILE A 1 172 ? 14.725 2.516 -15.451 1.00 85.19 172 ILE A N 1
ATOM 1358 C CA . ILE A 1 172 ? 16.151 2.250 -15.709 1.00 85.19 172 ILE A CA 1
ATOM 1359 C C . ILE A 1 172 ? 16.314 1.333 -16.926 1.00 85.19 172 ILE A C 1
ATOM 1361 O O . ILE A 1 172 ? 17.100 1.631 -17.823 1.00 85.19 172 ILE A O 1
ATOM 1365 N N . THR A 1 173 ? 15.558 0.237 -16.996 1.00 87.38 173 THR A N 1
ATOM 1366 C CA . THR A 1 173 ? 15.631 -0.715 -18.111 1.00 87.38 173 THR A CA 1
ATOM 1367 C C . THR A 1 173 ? 15.226 -0.067 -19.433 1.00 87.38 173 THR A C 1
ATOM 1369 O O . THR A 1 173 ? 15.907 -0.257 -20.437 1.00 87.38 173 THR A O 1
ATOM 1372 N N . THR A 1 174 ? 14.169 0.749 -19.437 1.00 89.06 174 THR A N 1
ATOM 1373 C CA . THR A 1 174 ? 13.725 1.479 -20.636 1.00 89.06 174 THR A CA 1
ATOM 1374 C C . THR A 1 174 ? 14.799 2.449 -21.115 1.00 89.06 174 THR A C 1
ATOM 1376 O O . THR A 1 174 ? 15.103 2.485 -22.304 1.00 89.06 174 THR A O 1
ATOM 1379 N N . ALA A 1 175 ? 15.420 3.193 -20.196 1.00 83.69 175 ALA A N 1
ATOM 1380 C CA . ALA A 1 175 ? 16.538 4.078 -20.504 1.00 83.69 175 ALA A CA 1
ATOM 1381 C C . ALA A 1 175 ? 17.718 3.324 -21.143 1.00 83.69 175 ALA A C 1
ATOM 1383 O O . ALA A 1 175 ? 18.252 3.763 -22.161 1.00 83.69 175 ALA A O 1
ATOM 1384 N N . VAL A 1 176 ? 18.096 2.171 -20.583 1.00 83.06 176 VAL A N 1
ATOM 1385 C CA . VAL A 1 176 ? 19.171 1.327 -21.126 1.00 83.06 176 VAL A CA 1
ATOM 1386 C C . VAL A 1 176 ? 18.815 0.812 -22.522 1.00 83.06 176 VAL A C 1
ATOM 1388 O O . VAL A 1 176 ? 19.629 0.931 -23.434 1.00 83.06 176 VAL A O 1
ATOM 1391 N N . PHE A 1 177 ? 17.602 0.291 -22.728 1.00 86.69 177 PHE A N 1
ATOM 1392 C CA . PHE A 1 177 ? 17.181 -0.209 -24.039 1.00 86.69 177 PHE A CA 1
ATOM 1393 C C . PHE A 1 177 ? 17.064 0.888 -25.092 1.00 86.69 177 PHE A C 1
ATOM 1395 O O . PHE A 1 177 ? 17.500 0.677 -26.218 1.00 86.69 177 PHE A O 1
ATOM 1402 N N . ALA A 1 178 ? 16.535 2.061 -24.743 1.00 85.75 178 ALA A N 1
ATOM 1403 C CA . ALA A 1 178 ? 16.462 3.190 -25.665 1.00 85.75 178 ALA A CA 1
ATOM 1404 C C . ALA A 1 178 ? 17.854 3.588 -26.175 1.00 85.75 178 ALA A C 1
ATOM 1406 O O . ALA A 1 178 ? 18.023 3.880 -27.354 1.00 85.75 178 ALA A O 1
ATOM 1407 N N . ILE A 1 179 ? 18.857 3.543 -25.296 1.00 80.56 179 ILE A N 1
ATOM 1408 C CA . ILE A 1 179 ? 20.248 3.795 -25.665 1.00 80.56 179 ILE A CA 1
ATOM 1409 C C . ILE A 1 179 ? 20.769 2.672 -26.559 1.00 80.56 179 ILE A C 1
ATOM 1411 O O . ILE A 1 179 ? 21.285 2.967 -27.627 1.00 80.56 179 ILE A O 1
ATOM 1415 N N . LEU A 1 180 ? 20.598 1.404 -26.177 1.00 81.50 180 LEU A N 1
ATOM 1416 C CA . LEU A 1 180 ? 21.061 0.265 -26.980 1.00 81.50 180 LEU A CA 1
ATOM 1417 C C . LEU A 1 180 ? 20.435 0.205 -28.379 1.00 81.50 180 LEU A C 1
ATOM 1419 O O . LEU A 1 180 ? 21.079 -0.300 -29.283 1.00 81.50 180 LEU A O 1
ATOM 1423 N N . LEU A 1 181 ? 19.208 0.699 -28.556 1.00 86.75 181 LEU A N 1
ATOM 1424 C CA . LEU A 1 181 ? 18.535 0.773 -29.858 1.00 86.75 181 LEU A CA 1
ATOM 1425 C C . LEU A 1 181 ? 18.964 1.981 -30.700 1.00 86.75 181 LEU A C 1
ATOM 1427 O O . LEU A 1 181 ? 18.758 1.986 -31.910 1.00 86.75 181 LEU A O 1
ATOM 1431 N N . ALA A 1 182 ? 19.499 3.027 -30.069 1.00 80.12 182 ALA A N 1
ATOM 1432 C CA . ALA A 1 182 ? 19.972 4.223 -30.759 1.00 80.12 182 ALA A CA 1
ATOM 1433 C C . ALA A 1 182 ? 21.386 4.060 -31.354 1.00 80.12 182 ALA A C 1
ATOM 1435 O O . ALA A 1 182 ? 21.829 4.945 -32.090 1.00 80.12 182 ALA A O 1
ATOM 1436 N N . TYR A 1 183 ? 22.083 2.965 -31.029 1.00 66.19 183 TYR A N 1
ATOM 1437 C CA . TYR A 1 183 ? 23.409 2.596 -31.541 1.00 66.19 183 TYR A CA 1
ATOM 1438 C C . TYR A 1 183 ? 23.340 1.299 -32.340 1.00 66.19 183 TYR A C 1
ATOM 1440 O O . TYR A 1 183 ? 24.146 1.187 -33.289 1.00 66.19 183 TYR A O 1
#

pLDDT: mean 88.52, std 6.97, range [66.19, 98.06]

Radius of gyration: 19.62 Å; Cα contacts (8 Å, |Δi|>4): 238; chains: 1; bounding box: 56×27×58 Å

Solvent-accessible surface area (backbone atoms only — not comparable to full-atom values): 10160 Å² total; per-residue (Å²): 110,71,68,56,54,53,51,50,53,52,50,52,50,52,53,49,50,53,46,58,57,50,57,73,40,95,65,74,62,80,68,43,51,51,46,53,38,14,13,51,34,44,37,45,74,72,66,64,44,84,62,48,24,63,57,97,64,32,31,31,31,21,42,30,38,34,92,93,45,56,65,70,64,49,51,60,50,47,47,69,76,43,43,94,47,44,46,80,75,45,79,43,90,55,34,66,34,40,22,34,37,29,44,60,92,59,72,58,64,62,57,51,63,75,38,52,93,35,54,66,46,77,43,68,16,77,75,67,82,41,66,66,44,88,76,35,63,62,81,92,49,80,60,66,66,30,51,54,34,26,51,32,22,64,76,66,23,55,44,66,59,28,55,46,45,59,60,50,51,51,51,54,52,50,54,52,49,56,51,64,71,75,107

Secondary structure (DSSP, 8-state):
-HHHHHHHHHHHHHHHHHHHHHHT--S--TTHHHHHHHHHHIIIIIS------EETTEEEEEEEEPTTS-HHHHHHHHHHHHGGGEEEEEE-SSSSEEEEEEETT--HHHHHHHTTTTEEEEEESPPPS-TTGGG---TTS-SHHHHHHHHHHHHH-SSHHHHHHHHHHHHHHHHHHHHHHH-

Mean predicted aligned error: 5.56 Å

Foldseek 3Di:
DVVLVVVLVVLLVVLVVVLVVQQVDQDADDCSLQLLLLLQLCCCVVVVHDFFQDDDFKWKKKFAWDPVDAPVVVVVVCCVPQPPQKDFDDDAPQTRITMIIGGPPPPCVVVCVVCVNTTPDMRGHDHDRHHPSNNHNPPVDDCPLSNCLSVLRNVPGSGSSSNCVVVSVVSSVVVVVVSVVVD

Nearest PDB structures (foldseek):
  1vr6-assembly1_C  TM=5.536E-01  e=2.229E-01  Thermotoga maritima
  3j9v-assembly1_b  TM=3.228E-01  e=2.102E-01  Saccharomyces cerevisiae
  5voz-assembly1_b  TM=3.658E-01  e=7.639E-01  Saccharomyces cerevisiae S288C
  2k7j-assembly1_A  TM=4.058E-01  e=8.101E-01  Homo sapiens
  6n1k-assembly1_D  TM=4.709E-01  e=3.122E+00  Homo sapiens

Sequence (183 aa):
MIIVVLAMLVLAKLILYGFLKAITIDDYISDECWYVTSSTNILRRVFHAHVCSCFENYCYYTIILHQNCTVNAMKTKLVEVLSAKAVIVKEYSKLNGIAVKIVQNTPLDYMLAYFKGCIADVYPGILPDSENVNNYFNFEHPPLAKYIIGLSILLLGNQPLAWRLPSLLAGITTAVFAILLAY